Protein 1XS5 (pdb70)

Organism: Treponema pallidum (strain Nichols) (NCBI:txid243276)

Solvent-accessible surface area: 10834 Å² total

B-factor: mean 25.13, std 11.98, range [3.19, 106.54]

Nearest PDB structures (foldseek):
  1xs5-assembly1_A  TM=1.004E+00  e=1.102E-60  Treponema pallidum
  4k3f-assembly1_A  TM=9.591E-01  e=7.551E-33  Pseudomonas aeruginosa PAO1
  4ib2-assembly2_B  TM=9.576E-01  e=4.114E-33  Mediterraneibacter gnavus ATCC 29149
  4ntl-assembly1_A-2  TM=8.560E-01  e=8.930E-29  Enterococcus faecalis V583
  3k2d-assembly2_B  TM=9.513E-01  e=3.619E-26  Vibrio vulnificus

CATH classification: 3.40.190.10 (+1 more: 3.40.190.10)

Structure (mmCIF, N/CA/C/O backbone):
data_1XS5
#
_entry.id   1XS5
#
_cell.length_a   96.248
_cell.length_b   46.404
_cell.length_c   55.217
_cell.angle_alpha   90.00
_cell.angle_beta   90.00
_cell.angle_gamma   90.00
#
_symmetry.space_group_name_H-M   'P 21 21 2'
#
loop_
_entity.id
_entity.type
_entity.pdbx_description
1 polymer 'Membrane lipoprotein TpN32'
2 non-polymer METHIONINE
3 water water
#
loop_
_atom_site.group_PDB
_atom_site.id
_atom_site.type_symbol
_atom_site.label_atom_id
_atom_site.label_alt_id
_atom_site.label_comp_id
_atom_site.label_asym_id
_atom_site.label_entity_id
_atom_site.label_seq_id
_atom_site.pdbx_PDB_ins_code
_atom_site.Cartn_x
_atom_site.Cartn_y
_atom_site.Cartn_z
_atom_site.occupancy
_atom_site.B_iso_or_equiv
_atom_site.auth_seq_id
_atom_site.auth_comp_id
_atom_site.auth_asym_id
_atom_site.auth_atom_id
_atom_site.pdbx_PDB_model_num
ATOM 1 N N . LYS A 1 1 ? 75.829 18.850 -27.601 1.00 56.07 5 LYS A N 1
ATOM 2 C CA . LYS A 1 1 ? 74.720 19.599 -28.262 1.00 53.12 5 LYS A CA 1
ATOM 3 C C . LYS A 1 1 ? 73.365 19.469 -27.539 1.00 49.67 5 LYS A C 1
ATOM 4 O O . LYS A 1 1 ? 72.577 20.415 -27.545 1.00 49.29 5 LYS A O 1
ATOM 10 N N . ASP A 1 2 ? 73.079 18.323 -26.917 1.00 44.84 6 ASP A N 1
ATOM 11 C CA . ASP A 1 2 ? 71.783 18.175 -26.224 1.00 42.97 6 ASP A CA 1
ATOM 12 C C . ASP A 1 2 ? 71.613 19.213 -25.101 1.00 38.53 6 ASP A C 1
ATOM 13 O O . ASP A 1 2 ? 72.558 19.498 -24.360 1.00 32.52 6 ASP A O 1
ATOM 18 N N . GLU A 1 3 ? 70.432 19.807 -24.988 1.00 33.82 7 GLU A N 1
ATOM 19 C CA . GLU A 1 3 ? 70.222 20.786 -23.925 1.00 38.75 7 GLU A CA 1
ATOM 20 C C . GLU A 1 3 ? 70.250 20.016 -22.623 1.00 32.91 7 GLU A C 1
ATOM 21 O O . GLU A 1 3 ? 69.879 18.835 -22.586 1.00 32.63 7 GLU A O 1
ATOM 27 N N . THR A 1 4 ? 70.660 20.683 -21.555 1.00 28.28 8 THR A N 1
ATOM 28 C CA . THR A 1 4 ? 70.731 20.030 -20.242 1.00 22.74 8 THR A CA 1
ATOM 29 C C . THR A 1 4 ? 69.704 20.605 -19.263 1.00 13.12 8 THR A C 1
ATOM 30 O O . THR A 1 4 ? 69.454 21.794 -19.282 1.00 17.85 8 THR A O 1
ATOM 34 N N . VAL A 1 5 ? 69.093 19.745 -18.431 1.00 17.09 9 VAL A N 1
ATOM 35 C CA . VAL A 1 5 ? 68.186 20.212 -17.372 1.00 16.82 9 VAL A CA 1
ATOM 36 C C . VAL A 1 5 ? 68.654 19.534 -16.074 1.00 15.53 9 VAL A C 1
ATOM 37 O O . VAL A 1 5 ? 68.971 18.352 -16.070 1.00 18.03 9 VAL A O 1
ATOM 41 N N . GLY A 1 6 ? 68.723 20.293 -14.988 1.00 13.02 10 GLY A N 1
ATOM 42 C CA . GLY A 1 6 ? 69.175 19.724 -13.726 1.00 11.23 10 GLY A CA 1
ATOM 43 C C . GLY A 1 6 ? 68.015 19.242 -12.881 1.00 16.83 10 GLY A C 1
ATOM 44 O O . GLY A 1 6 ? 66.974 19.882 -12.859 1.00 15.60 10 GLY A O 1
ATOM 45 N N . VAL A 1 7 ? 68.179 18.093 -12.216 1.00 14.31 11 VAL A N 1
ATOM 46 C CA . VAL A 1 7 ? 67.150 17.575 -11.321 1.00 11.83 11 VAL A CA 1
ATOM 47 C C . VAL A 1 7 ? 67.884 17.296 -10.012 1.00 12.91 11 VAL A C 1
ATOM 48 O O . VAL A 1 7 ? 68.849 16.535 -10.002 1.00 13.04 11 VAL A O 1
ATOM 52 N N . GLY A 1 8 ? 67.440 17.941 -8.928 1.00 11.86 12 GLY A N 1
ATOM 53 C CA . GLY A 1 8 ? 68.063 17.740 -7.619 1.00 11.17 12 GLY A CA 1
ATOM 54 C C . GLY A 1 8 ? 67.607 16.441 -6.968 1.00 11.53 12 GLY A C 1
ATOM 55 O O . GLY A 1 8 ? 66.410 16.080 -7.033 1.00 11.20 12 GLY A O 1
ATOM 56 N N . VAL A 1 9 ? 68.548 15.724 -6.362 1.00 11.57 13 VAL A N 1
ATOM 57 C CA . VAL A 1 9 ? 68.209 14.453 -5.673 1.00 11.73 13 VAL A CA 1
ATOM 58 C C . VAL A 1 9 ? 68.965 14.458 -4.336 1.00 15.56 13 VAL A C 1
ATOM 59 O O . VAL A 1 9 ? 69.986 15.132 -4.212 1.00 12.26 13 VAL A O 1
ATOM 63 N N . LEU A 1 10 ? 68.473 13.681 -3.368 1.00 11.65 14 LEU A N 1
ATOM 64 C CA . LEU A 1 10 ? 69.048 13.553 -2.051 1.00 12.92 14 LEU A CA 1
ATOM 65 C C . LEU A 1 10 ? 69.760 12.223 -1.847 1.00 15.83 14 LEU A C 1
ATOM 66 O O . LEU A 1 10 ? 70.833 12.173 -1.252 1.00 17.63 14 LEU A O 1
ATOM 71 N N . SER A 1 11 ? 69.149 11.136 -2.318 1.00 15.81 15 SER A N 1
ATOM 72 C CA . SER A 1 11 ? 69.721 9.809 -2.077 1.00 18.03 15 SER A CA 1
ATOM 73 C C . SER A 1 11 ? 68.965 8.714 -2.816 1.00 16.79 15 SER A C 1
ATOM 74 O O . SER A 1 11 ? 68.061 8.967 -3.624 1.00 12.77 15 SER A O 1
ATOM 77 N N . GLU A 1 12 ? 69.345 7.484 -2.505 1.00 19.40 16 GLU A N 1
ATOM 78 C CA . GLU A 1 12 ? 68.641 6.336 -3.054 1.00 20.66 16 GLU A CA 1
ATOM 79 C C . GLU A 1 12 ? 67.309 6.367 -2.304 1.00 17.68 16 GLU A C 1
ATOM 80 O O . GLU A 1 12 ? 67.253 6.831 -1.164 1.00 17.12 16 GLU A O 1
ATOM 86 N N . PRO A 1 13 ? 66.241 5.818 -2.893 1.00 16.74 17 PRO A N 1
ATOM 87 C CA . PRO A 1 13 ? 66.190 5.168 -4.210 1.00 22.00 17 PRO A CA 1
ATOM 88 C C . PRO A 1 13 ? 65.975 6.125 -5.379 1.00 20.73 17 PRO A C 1
ATOM 89 O O . PRO A 1 13 ? 66.057 5.724 -6.547 1.00 22.94 17 PRO A O 1
ATOM 93 N N . HIS A 1 14 ? 65.703 7.391 -5.077 1.00 15.66 18 HIS A N 1
ATOM 94 C CA . HIS A 1 14 ? 65.408 8.363 -6.124 1.00 16.38 18 HIS A CA 1
ATOM 95 C C . HIS A 1 14 ? 66.543 8.488 -7.122 1.00 16.59 18 HIS A C 1
ATOM 96 O O . HIS A 1 14 ? 66.309 8.696 -8.327 1.00 15.77 18 HIS A O 1
ATOM 103 N N . ALA A 1 15 ? 67.770 8.375 -6.634 1.00 14.10 19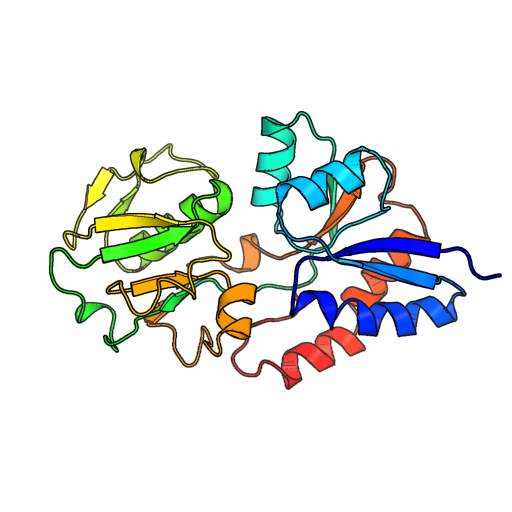 ALA A N 1
ATOM 104 C CA . ALA A 1 15 ? 68.932 8.533 -7.535 1.00 16.14 19 ALA A CA 1
ATOM 105 C C . ALA A 1 15 ? 68.954 7.468 -8.618 1.00 21.64 19 ALA A C 1
ATOM 106 O O . ALA A 1 15 ? 69.168 7.769 -9.780 1.00 21.53 19 ALA A O 1
ATOM 108 N N . ARG A 1 16 ? 68.773 6.204 -8.243 1.00 21.82 20 ARG A N 1
ATOM 109 C CA . ARG A 1 16 ? 68.740 5.163 -9.262 1.00 21.64 20 ARG A CA 1
ATOM 110 C C . ARG A 1 16 ? 67.578 5.387 -10.259 1.00 23.84 20 ARG A C 1
ATOM 111 O O . ARG A 1 16 ? 67.741 5.177 -11.459 1.00 22.22 20 ARG A O 1
ATOM 119 N N A LEU A 1 17 ? 66.415 5.811 -9.765 0.59 15.29 21 LEU A N 1
ATOM 120 N N B LEU A 1 17 ? 66.407 5.803 -9.781 0.41 18.87 21 LEU A N 1
ATOM 121 C CA A LEU A 1 17 ? 65.259 6.052 -10.626 0.59 17.96 21 LEU A CA 1
ATOM 122 C CA B LEU A 1 17 ? 65.289 6.032 -10.695 0.41 20.76 21 LEU A CA 1
ATOM 123 C C A LEU A 1 17 ? 65.555 7.206 -11.616 0.59 21.43 21 LEU A C 1
ATOM 124 C C B LEU A 1 17 ? 65.614 7.182 -11.659 0.41 22.50 21 LEU A C 1
ATOM 125 O O A LEU A 1 17 ? 65.116 7.213 -12.773 0.59 18.08 21 LEU A O 1
ATOM 126 O O B LEU A 1 17 ? 65.244 7.163 -12.840 0.41 20.06 21 LEU A O 1
ATOM 135 N N . LEU A 1 18 ? 66.312 8.199 -11.171 1.00 18.57 22 LEU A N 1
ATOM 136 C CA . LEU A 1 18 ? 66.656 9.308 -12.065 1.00 17.97 22 LEU A CA 1
ATOM 137 C C . LEU A 1 18 ? 67.685 8.860 -13.120 1.00 19.10 22 LEU A C 1
ATOM 138 O O . LEU A 1 18 ? 67.745 9.420 -14.216 1.00 19.92 22 LEU A O 1
ATOM 143 N N . GLU A 1 19 ? 68.508 7.878 -12.772 1.00 17.61 23 GLU A N 1
ATOM 144 C CA . GLU A 1 19 ? 69.502 7.342 -13.713 1.00 23.66 23 GLU A CA 1
ATOM 145 C C . GLU A 1 19 ? 68.790 6.558 -14.818 1.00 27.54 23 GLU A C 1
ATOM 146 O O . GLU A 1 19 ? 69.259 6.509 -15.954 1.00 22.25 23 GLU A O 1
ATOM 152 N N . ILE A 1 20 ? 67.677 5.916 -14.476 1.00 24.61 24 ILE A N 1
ATOM 153 C CA . ILE A 1 20 ? 66.932 5.173 -15.484 1.00 23.44 24 ILE A CA 1
ATOM 154 C C . ILE A 1 20 ? 66.264 6.203 -16.376 1.00 25.44 24 ILE A C 1
ATOM 155 O O . ILE A 1 20 ? 66.236 6.061 -17.604 1.00 25.53 24 ILE A O 1
ATOM 160 N N . ALA A 1 21 ? 65.751 7.258 -15.751 1.00 22.19 25 ALA A N 1
ATOM 161 C CA . ALA A 1 21 ? 65.097 8.334 -16.469 1.00 21.84 25 ALA A CA 1
ATOM 162 C C . ALA A 1 21 ? 66.063 9.073 -17.393 1.00 20.72 25 ALA A C 1
ATOM 163 O O . ALA A 1 21 ? 65.658 9.549 -18.477 1.00 17.76 25 ALA A O 1
ATOM 165 N N . LYS A 1 22 ? 67.305 9.213 -16.932 1.00 20.10 26 LYS A N 1
ATOM 166 C CA . LYS A 1 22 ? 68.356 9.929 -17.689 1.00 21.25 26 LYS A CA 1
ATOM 167 C C . LYS A 1 22 ? 68.588 9.167 -19.012 1.00 25.19 26 LYS A C 1
ATOM 168 O O . LYS A 1 22 ? 68.633 9.768 -20.096 1.00 23.92 26 LYS A O 1
ATOM 174 N N . GLU A 1 23 ? 68.733 7.858 -18.922 1.00 23.35 27 GLU A N 1
ATOM 175 C CA . GLU A 1 23 ? 68.902 7.077 -20.150 1.00 30.13 27 GLU A CA 1
ATOM 176 C C . GLU A 1 23 ? 67.723 7.243 -21.093 1.00 30.28 27 GLU A C 1
ATOM 177 O O . GLU A 1 23 ? 67.898 7.442 -22.287 1.00 32.86 27 GLU A O 1
ATOM 183 N N . GLU A 1 24 ? 66.517 7.193 -20.553 1.00 26.06 28 GLU A N 1
ATOM 184 C CA . GLU A 1 24 ? 65.345 7.300 -21.381 1.00 26.78 28 GLU A CA 1
ATOM 185 C C . GLU A 1 24 ? 65.128 8.618 -22.090 1.00 27.06 28 GLU A C 1
ATOM 186 O O . GLU A 1 24 ? 64.738 8.628 -23.264 1.00 30.20 28 GLU A O 1
ATOM 192 N N . VAL A 1 25 ? 65.355 9.735 -21.408 1.00 19.77 29 VAL A N 1
ATOM 193 C CA . VAL A 1 25 ? 65.118 11.012 -22.054 1.00 19.83 29 VAL A CA 1
ATOM 194 C C . VAL A 1 25 ? 66.262 11.401 -23.000 1.00 18.72 29 VAL A C 1
ATOM 195 O O . VAL A 1 25 ? 66.128 12.329 -23.831 1.00 21.75 29 VAL A O 1
ATOM 199 N N . LYS A 1 26 ? 67.363 10.670 -22.895 1.00 18.34 30 LYS A N 1
ATOM 200 C CA . LYS A 1 26 ? 68.520 10.915 -23.761 1.00 24.01 30 LYS A CA 1
ATOM 201 C C . LYS A 1 26 ? 67.999 10.645 -25.191 1.00 29.62 30 LYS A C 1
ATOM 202 O O . LYS A 1 26 ? 68.412 11.301 -26.180 1.00 28.89 30 LYS A O 1
ATOM 208 N N . LYS A 1 27 ? 67.028 9.735 -25.286 1.00 25.88 31 LYS A N 1
ATOM 209 C CA . LYS A 1 27 ? 66.459 9.401 -26.596 1.00 30.58 31 LYS A CA 1
ATOM 210 C C . LYS A 1 27 ? 65.755 10.578 -27.250 1.00 30.25 31 LYS A C 1
ATOM 211 O O . LYS A 1 27 ? 65.578 10.596 -28.467 1.00 33.45 31 LYS A O 1
ATOM 217 N N . GLN A 1 28 ? 65.335 11.556 -26.460 1.00 26.57 32 GLN A N 1
ATOM 218 C CA . GLN A 1 28 ? 64.672 12.718 -27.015 1.00 27.90 32 GLN A CA 1
ATOM 219 C C . GLN A 1 28 ? 65.682 13.841 -27.017 1.00 24.59 32 GLN A C 1
ATOM 220 O O . GLN A 1 28 ? 65.318 15.019 -27.117 1.00 26.63 32 GLN A O 1
ATOM 226 N N . HIS A 1 29 ? 66.948 13.468 -26.879 1.00 26.90 33 HIS A N 1
ATOM 227 C CA . HIS A 1 29 ? 68.022 14.441 -26.872 1.00 30.97 33 HIS A CA 1
ATOM 228 C C . HIS A 1 29 ? 67.937 15.399 -25.697 1.00 29.37 33 HIS A C 1
ATOM 229 O O . HIS A 1 29 ? 68.147 16.594 -25.849 1.00 24.12 33 HIS A O 1
ATOM 236 N N . ILE A 1 30 ? 67.614 14.863 -24.525 1.00 27.88 34 ILE A N 1
ATOM 237 C CA . ILE A 1 30 ? 67.551 15.691 -23.319 1.00 23.98 34 ILE A CA 1
ATOM 238 C C . ILE A 1 30 ? 68.617 15.094 -22.434 1.00 24.73 34 ILE A C 1
ATOM 239 O O . ILE A 1 30 ? 68.673 13.865 -22.230 1.00 26.49 34 ILE A O 1
ATOM 244 N N . GLU A 1 31 ? 69.509 15.945 -21.951 1.00 21.07 35 GLU A N 1
ATOM 245 C CA . GLU A 1 31 ? 70.549 15.465 -21.083 1.00 23.04 35 GLU A CA 1
ATOM 246 C C . GLU A 1 31 ? 70.150 15.839 -19.671 1.00 19.08 35 GLU A C 1
ATOM 247 O O . GLU A 1 31 ? 70.140 17.005 -19.304 1.00 18.76 35 GLU A O 1
ATOM 253 N N . LEU A 1 32 ? 69.804 14.823 -18.900 1.00 19.39 36 LEU A N 1
ATOM 254 C CA . LEU A 1 32 ? 69.352 15.008 -17.540 1.00 19.28 36 LEU A CA 1
ATOM 255 C C . LEU A 1 32 ? 70.601 15.014 -16.666 1.00 19.05 36 LEU A C 1
ATOM 256 O O . LEU A 1 32 ? 71.359 14.035 -16.652 1.00 20.03 36 LEU A O 1
ATOM 261 N N . ARG A 1 33 ? 70.842 16.141 -15.996 1.00 16.72 37 ARG A N 1
ATOM 262 C CA . ARG A 1 33 ? 71.985 16.262 -15.094 1.00 14.07 37 ARG A CA 1
ATOM 263 C C . ARG A 1 33 ? 71.433 16.003 -13.677 1.00 14.84 37 ARG A C 1
ATOM 264 O O . ARG A 1 33 ? 70.549 16.736 -13.215 1.00 19.54 37 ARG A O 1
ATOM 272 N N . ILE A 1 34 ? 71.940 14.976 -12.998 1.00 13.56 38 ILE A N 1
ATOM 273 C CA . ILE A 1 34 ? 71.475 14.624 -11.659 1.00 14.37 38 ILE A CA 1
ATOM 274 C C . ILE A 1 34 ? 72.381 15.336 -10.679 1.00 15.49 38 ILE A C 1
ATOM 275 O O . ILE A 1 34 ? 73.595 15.097 -10.628 1.00 17.57 38 ILE A O 1
ATOM 280 N N . VAL A 1 35 ? 71.789 16.255 -9.930 1.00 15.51 39 VAL A N 1
ATOM 281 C CA . VAL A 1 35 ? 72.531 17.109 -9.012 1.00 12.11 39 VAL A CA 1
ATOM 282 C C . VAL A 1 35 ? 72.295 16.629 -7.581 1.00 16.88 39 VAL A C 1
ATOM 283 O O . VAL A 1 35 ? 71.156 16.603 -7.110 1.00 11.46 39 VAL A O 1
ATOM 287 N N . GLU A 1 36 ? 73.362 16.274 -6.883 1.00 13.05 40 GLU A N 1
ATOM 288 C CA . GLU A 1 36 ? 73.240 15.721 -5.531 1.00 18.19 40 GLU A CA 1
ATOM 289 C C . GLU A 1 36 ? 73.364 16.740 -4.404 1.00 20.31 40 GLU A C 1
ATOM 290 O O . GLU A 1 36 ? 74.369 17.459 -4.297 1.00 21.47 40 GLU A O 1
ATOM 296 N N . PHE A 1 37 ? 72.347 16.766 -3.543 1.00 14.54 41 PHE A N 1
ATOM 297 C CA . PHE A 1 37 ? 72.275 17.681 -2.410 1.00 17.20 41 PHE A CA 1
ATOM 298 C C . PHE A 1 37 ? 72.316 16.927 -1.100 1.00 19.96 41 PHE A C 1
ATOM 299 O O . PHE A 1 37 ? 72.154 15.719 -1.093 1.00 15.11 41 PHE A O 1
ATOM 307 N N . THR A 1 38 ? 72.469 17.641 0.021 1.00 15.40 42 THR A N 1
ATOM 308 C CA . THR A 1 38 ? 72.530 16.987 1.315 1.00 16.25 42 THR A CA 1
ATOM 309 C C . THR A 1 38 ? 71.388 17.345 2.248 1.00 16.24 42 THR A C 1
ATOM 310 O O . THR A 1 38 ? 71.280 16.800 3.336 1.00 16.24 42 THR A O 1
ATOM 314 N N . ASN A 1 39 ? 70.541 18.288 1.883 1.00 15.25 43 ASN A N 1
ATOM 315 C CA . ASN A 1 39 ? 69.455 18.580 2.803 1.00 20.03 43 ASN A CA 1
ATOM 316 C C . ASN A 1 39 ? 68.215 19.044 2.139 1.00 15.40 43 ASN A C 1
ATOM 317 O O . ASN A 1 39 ? 68.257 19.517 1.004 1.00 16.30 43 ASN A O 1
ATOM 322 N N . TYR A 1 40 ? 67.103 18.848 2.842 1.00 12.90 44 TYR A N 1
ATOM 323 C CA . TYR A 1 40 ? 65.789 19.174 2.298 1.00 14.31 44 TYR A CA 1
ATOM 324 C C . TYR A 1 40 ? 65.582 20.635 1.833 1.00 14.26 44 TYR A C 1
ATOM 325 O O . TYR A 1 40 ? 65.052 20.898 0.729 1.00 13.36 44 TYR A O 1
ATOM 334 N N . VAL A 1 41 ? 65.990 21.578 2.665 1.00 14.14 45 VAL A N 1
ATOM 335 C CA . VAL A 1 41 ? 65.780 22.975 2.336 1.00 12.76 45 VAL A CA 1
ATOM 336 C C . VAL A 1 41 ? 66.584 23.418 1.126 1.00 11.44 45 VAL A C 1
ATOM 337 O O . VAL A 1 41 ? 66.068 24.104 0.238 1.00 12.59 45 VAL A O 1
ATOM 341 N N . ALA A 1 42 ? 67.837 22.989 1.072 1.00 11.74 46 ALA A N 1
ATOM 342 C CA . ALA A 1 42 ? 68.677 23.370 -0.063 1.00 14.89 46 ALA A CA 1
ATOM 343 C C . ALA A 1 42 ? 68.120 22.918 -1.411 1.00 15.03 46 ALA A C 1
ATOM 344 O O . ALA A 1 42 ? 68.266 23.581 -2.465 1.00 11.05 46 ALA A O 1
ATOM 346 N N . LEU A 1 43 ? 67.502 21.741 -1.412 1.00 11.25 47 LEU A N 1
ATOM 347 C CA . LEU A 1 43 ? 66.938 21.221 -2.651 1.00 11.45 47 LEU A CA 1
ATOM 348 C C . LEU A 1 43 ? 65.778 22.084 -3.146 1.00 10.05 47 LEU A C 1
ATOM 349 O O . LEU A 1 43 ? 65.622 22.302 -4.342 1.00 12.32 47 LEU A O 1
ATOM 354 N N . ASN A 1 44 ? 64.900 22.487 -2.229 1.00 9.92 48 ASN A N 1
ATOM 355 C CA . ASN A 1 44 ? 63.769 23.308 -2.656 1.00 12.51 48 ASN A CA 1
ATOM 356 C C . ASN A 1 44 ? 64.174 24.752 -2.976 1.00 13.92 48 ASN A C 1
ATOM 357 O O . ASN A 1 44 ? 63.633 25.356 -3.905 1.00 15.98 48 ASN A O 1
ATOM 362 N N . GLU A 1 45 ? 65.120 25.298 -2.222 1.00 15.47 49 GLU A N 1
ATOM 363 C CA . GLU A 1 45 ? 65.569 26.648 -2.505 1.00 17.04 49 GLU A CA 1
ATOM 364 C C . GLU A 1 45 ? 66.276 26.692 -3.876 1.00 16.03 49 GLU A C 1
ATOM 365 O O . GLU A 1 45 ? 66.206 27.701 -4.575 1.00 18.96 49 GLU A O 1
ATOM 371 N N . ALA A 1 46 ? 66.939 25.600 -4.284 1.00 12.18 50 ALA A N 1
ATOM 372 C CA . ALA A 1 46 ? 67.656 25.620 -5.571 1.00 8.82 50 ALA A CA 1
ATOM 373 C C . ALA A 1 46 ? 66.649 25.627 -6.705 1.00 12.77 50 ALA A C 1
ATOM 374 O O . ALA A 1 46 ? 66.895 26.242 -7.771 1.00 14.99 50 ALA A O 1
ATOM 376 N N . VAL A 1 47 ? 65.536 24.924 -6.527 1.00 12.85 51 VAL A N 1
ATOM 377 C CA . VAL A 1 47 ? 64.504 24.973 -7.575 1.00 15.02 51 VAL A CA 1
ATOM 378 C C . VAL A 1 47 ? 63.885 26.414 -7.575 1.00 16.54 51 VAL A C 1
ATOM 379 O O . VAL A 1 47 ? 63.669 27.006 -8.640 1.00 22.09 51 VAL A O 1
ATOM 383 N N . MET A 1 48 ? 63.626 26.987 -6.405 1.00 18.03 52 MET A N 1
ATOM 384 C CA . MET A 1 48 ? 63.048 28.340 -6.370 1.00 17.73 52 MET A CA 1
ATOM 385 C C . MET A 1 48 ? 63.974 29.383 -7.033 1.00 22.22 52 MET A C 1
ATOM 386 O O . MET A 1 48 ? 63.478 30.275 -7.725 1.00 22.65 52 MET A O 1
ATOM 391 N N . ARG A 1 49 ? 65.296 29.287 -6.815 1.00 20.34 53 ARG A N 1
ATOM 392 C CA . ARG A 1 49 ? 66.250 30.241 -7.427 1.00 24.43 53 ARG A CA 1
ATOM 393 C C . ARG A 1 49 ? 66.442 29.959 -8.912 1.00 24.35 53 ARG A C 1
ATOM 394 O O . ARG A 1 49 ? 66.935 30.819 -9.644 1.00 21.85 53 ARG A O 1
ATOM 402 N N . GLY A 1 50 ? 66.090 28.757 -9.356 1.00 17.43 54 GLY A N 1
ATOM 403 C CA . GLY A 1 50 ? 66.289 28.402 -10.751 1.00 19.63 54 GLY A CA 1
ATOM 404 C C . GLY A 1 50 ? 67.619 27.729 -11.090 1.00 22.92 54 GLY A C 1
ATOM 405 O O . GLY A 1 50 ? 67.986 27.595 -12.266 1.00 22.08 54 GLY A O 1
ATOM 406 N N . ASP A 1 51 ? 68.367 27.304 -10.068 1.00 21.57 55 ASP A N 1
ATOM 407 C CA . ASP A 1 51 ? 69.648 26.629 -10.296 1.00 17.51 55 ASP A CA 1
ATOM 408 C C . ASP A 1 51 ? 69.436 25.252 -10.904 1.00 18.00 55 ASP A C 1
ATOM 409 O O . ASP A 1 51 ? 70.307 24.738 -11.595 1.00 17.14 55 ASP A O 1
ATOM 414 N N . ILE A 1 52 ? 68.300 24.634 -10.575 1.00 13.34 56 ILE A N 1
ATOM 415 C CA . ILE A 1 52 ? 67.899 23.350 -11.147 1.00 13.50 56 ILE A CA 1
ATOM 416 C C . ILE A 1 52 ? 66.410 23.512 -11.597 1.00 14.30 56 ILE A C 1
ATOM 417 O O . ILE A 1 52 ? 65.672 24.330 -11.045 1.00 13.74 56 ILE A O 1
ATOM 422 N N . LEU A 1 53 ? 65.991 22.722 -12.569 1.00 12.88 57 LEU A N 1
ATOM 423 C CA . LEU A 1 53 ? 64.634 22.810 -13.119 1.00 15.81 57 LEU A CA 1
ATOM 424 C C . LEU A 1 53 ? 63.624 22.027 -12.272 1.00 16.80 57 LEU A C 1
ATOM 425 O O . LEU A 1 53 ? 62.437 22.374 -12.193 1.00 18.05 57 LEU A O 1
ATOM 430 N N . MET A 1 54 ? 64.098 20.963 -11.638 1.00 16.46 58 MET A N 1
ATOM 431 C CA . MET A 1 54 ? 63.194 20.160 -10.831 1.00 18.12 58 MET A CA 1
ATOM 432 C C . MET A 1 54 ? 63.919 19.432 -9.733 1.00 17.02 58 MET A C 1
ATOM 433 O O . MET A 1 54 ? 65.138 19.448 -9.676 1.00 16.27 58 MET A O 1
ATOM 438 N N . ASN A 1 55 ? 63.166 18.825 -8.821 1.00 13.54 59 ASN A N 1
ATOM 439 C CA . ASN A 1 55 ? 63.812 18.007 -7.820 1.00 14.35 59 ASN A CA 1
ATOM 440 C C . ASN A 1 55 ? 62.962 16.815 -7.561 1.00 14.73 59 ASN A C 1
ATOM 441 O O . ASN A 1 55 ? 61.768 16.787 -7.923 1.00 14.44 59 ASN A O 1
ATOM 446 N N . PHE A 1 56 ? 63.594 15.789 -7.002 1.00 12.52 60 PHE A N 1
ATOM 447 C CA . PHE A 1 56 ? 62.853 14.556 -6.751 1.00 13.96 60 PHE A CA 1
ATOM 448 C C . PHE A 1 56 ? 63.308 13.950 -5.425 1.00 12.39 60 PHE A C 1
ATOM 449 O O . PHE A 1 56 ? 64.281 13.185 -5.357 1.00 10.43 60 PHE A O 1
ATOM 457 N N . PHE A 1 57 ? 62.603 14.297 -4.346 1.00 12.42 61 PHE A N 1
ATOM 458 C CA . PHE A 1 57 ? 62.991 13.757 -3.028 1.00 12.33 61 PHE A CA 1
ATOM 459 C C . PHE A 1 57 ? 61.921 13.831 -1.936 1.00 10.60 61 PHE A C 1
ATOM 460 O O . PHE A 1 57 ? 62.120 13.266 -0.878 1.00 10.27 61 PHE A O 1
ATOM 468 N N . GLN A 1 58 ? 60.783 14.486 -2.207 1.00 12.35 62 GLN A N 1
ATOM 469 C CA . GLN A 1 58 ? 59.810 14.718 -1.155 1.00 8.54 62 GLN A CA 1
ATOM 470 C C . GLN A 1 58 ? 58.386 14.336 -1.532 1.00 13.68 62 GLN A C 1
ATOM 471 O O . GLN A 1 58 ? 58.119 14.001 -2.695 1.00 12.50 62 GLN A O 1
ATOM 477 N N . HIS A 1 59 ? 57.492 14.431 -0.541 1.00 12.09 63 HIS A N 1
ATOM 478 C CA . HIS A 1 59 ? 56.070 14.187 -0.796 1.00 14.46 63 HIS A CA 1
ATOM 479 C C . HIS A 1 59 ? 55.331 15.560 -0.756 1.00 17.37 63 HIS A C 1
ATOM 480 O O . HIS A 1 59 ? 55.932 16.584 -0.406 1.00 13.39 63 HIS A O 1
ATOM 487 N N . VAL A 1 60 ? 54.045 15.603 -1.126 1.00 15.16 64 VAL A N 1
ATOM 488 C CA . VAL A 1 60 ? 53.354 16.880 -1.145 1.00 14.73 64 VAL A CA 1
ATOM 489 C C . VAL A 1 60 ? 53.247 17.648 0.193 1.00 12.02 64 VAL A C 1
ATOM 490 O O . VAL A 1 60 ? 53.390 18.877 0.206 1.00 17.97 64 VAL A O 1
ATOM 494 N N . PRO A 1 61 ? 52.965 16.951 1.325 1.00 13.45 65 PRO A N 1
ATOM 495 C CA . PRO A 1 61 ? 52.886 17.675 2.595 1.00 16.90 65 PRO A CA 1
ATOM 496 C C . PRO A 1 61 ? 54.220 18.393 2.898 1.00 14.21 65 PRO A C 1
ATOM 497 O O . PRO A 1 61 ? 54.233 19.481 3.440 1.00 16.39 65 PRO A O 1
ATOM 501 N N . HIS A 1 62 ? 55.342 17.779 2.537 1.00 13.56 66 HIS A N 1
ATOM 502 C CA . HIS A 1 62 ? 56.636 18.411 2.777 1.00 13.45 66 HIS A CA 1
ATOM 503 C C . HIS A 1 62 ? 56.795 19.673 1.909 1.00 12.62 66 HIS A C 1
ATOM 504 O O . HIS A 1 62 ? 57.245 20.691 2.379 1.00 14.76 66 HIS A O 1
ATOM 511 N N . MET A 1 63 ? 56.428 19.568 0.645 1.00 15.04 67 MET A N 1
ATOM 512 C CA . MET A 1 63 ? 56.484 20.662 -0.314 1.00 16.26 67 MET A CA 1
ATOM 513 C C . MET A 1 63 ? 55.586 21.812 0.178 1.00 18.46 67 MET A C 1
ATOM 514 O O . MET A 1 63 ? 55.970 23.005 0.121 1.00 16.59 67 MET A O 1
ATOM 519 N N . GLN A 1 64 ? 54.387 21.451 0.653 1.00 17.88 68 GLN A N 1
ATOM 520 C CA . GLN A 1 64 ? 53.455 22.460 1.183 1.00 18.94 68 GLN A CA 1
ATOM 521 C C . GLN A 1 64 ? 54.039 23.158 2.371 1.00 20.96 68 GLN A C 1
ATOM 522 O O . GLN A 1 64 ? 53.955 24.384 2.474 1.00 22.16 68 GLN A O 1
ATOM 528 N N . GLN A 1 65 ? 54.654 22.396 3.272 1.00 16.44 69 GLN A N 1
ATOM 529 C CA . GLN A 1 65 ? 55.292 22.992 4.427 1.00 17.07 69 GLN A CA 1
ATOM 530 C C . GLN A 1 65 ? 56.340 23.995 3.933 1.00 20.75 69 GLN A C 1
ATOM 531 O O . GLN A 1 65 ? 56.417 25.126 4.438 1.00 20.43 69 GLN A O 1
ATOM 537 N N . PHE A 1 66 ? 57.165 23.592 2.958 1.00 18.82 70 PHE A N 1
ATOM 538 C CA . PHE A 1 66 ? 58.195 24.520 2.464 1.00 19.07 70 PHE A CA 1
ATOM 539 C C . PHE A 1 66 ? 57.571 25.784 1.867 1.00 22.23 70 PHE A C 1
ATOM 540 O O . PHE A 1 66 ? 58.054 26.892 2.131 1.00 23.79 70 PHE A O 1
ATOM 548 N N . ASN A 1 67 ? 56.544 25.627 1.035 1.00 20.60 71 ASN A N 1
ATOM 549 C CA . ASN A 1 67 ? 55.877 26.804 0.450 1.00 23.24 71 ASN A CA 1
ATOM 550 C C . ASN A 1 67 ? 55.385 27.783 1.533 1.00 29.89 71 ASN A C 1
ATOM 551 O O . ASN A 1 67 ? 55.561 28.998 1.417 1.00 24.82 71 ASN A O 1
ATOM 556 N N . GLN A 1 68 ? 54.781 27.258 2.603 1.00 27.51 72 GLN A N 1
ATOM 557 C CA . GLN A 1 68 ? 54.298 28.115 3.668 1.00 30.74 72 GLN A CA 1
ATOM 558 C C . GLN A 1 68 ? 55.401 28.798 4.466 1.00 33.81 72 GLN A C 1
ATOM 559 O O . GLN A 1 68 ? 55.322 30.001 4.761 1.00 32.10 72 GLN A O 1
ATOM 565 N N . GLU A 1 69 ? 56.431 28.036 4.830 1.00 25.14 73 GLU A N 1
ATOM 566 C CA . GLU A 1 69 ? 57.493 28.584 5.646 1.00 27.72 73 GLU A CA 1
ATOM 567 C C . GLU A 1 69 ? 58.498 29.452 4.929 1.00 32.74 73 GLU A C 1
ATOM 568 O O . GLU A 1 69 ? 59.021 30.399 5.522 1.00 29.28 73 GLU A O 1
ATOM 574 N N . HIS A 1 70 ? 58.774 29.138 3.660 1.00 30.28 74 HIS A N 1
ATOM 575 C CA . HIS A 1 70 ? 59.781 29.889 2.906 1.00 31.59 74 HIS A CA 1
ATOM 576 C C . HIS A 1 70 ? 59.222 30.694 1.751 1.00 32.33 74 HIS A C 1
ATOM 577 O O . HIS A 1 70 ? 59.958 31.032 0.829 1.00 34.38 74 HIS A O 1
ATOM 584 N N . ASN A 1 71 ? 57.927 30.987 1.798 1.00 34.99 75 ASN A N 1
ATOM 585 C CA . ASN A 1 71 ? 57.289 31.772 0.742 1.00 35.58 75 ASN A CA 1
ATOM 586 C C . ASN A 1 71 ? 57.595 31.172 -0.625 1.00 34.22 75 ASN A C 1
ATOM 587 O O . ASN A 1 71 ? 57.932 31.873 -1.584 1.00 34.03 75 ASN A O 1
ATOM 592 N N . GLY A 1 72 ? 57.470 29.857 -0.714 1.00 32.16 76 GLY A N 1
ATOM 593 C CA . GLY A 1 72 ? 57.748 29.202 -1.971 1.00 26.40 76 GLY A CA 1
ATOM 594 C C . GLY A 1 72 ? 56.544 29.106 -2.878 1.00 25.52 76 GLY A C 1
ATOM 595 O O . GLY A 1 72 ? 55.397 29.284 -2.443 1.00 24.81 76 GLY A O 1
ATOM 596 N N . ASP A 1 73 ? 56.827 28.803 -4.141 1.00 22.58 77 ASP A N 1
ATOM 597 C CA . ASP A 1 73 ? 55.840 28.637 -5.200 1.00 27.31 77 ASP A CA 1
ATOM 598 C C . ASP A 1 73 ? 56.046 27.287 -5.964 1.00 23.94 77 ASP A C 1
ATOM 599 O O . ASP A 1 73 ? 55.881 27.205 -7.191 1.00 21.28 77 ASP A O 1
ATOM 604 N N . LEU A 1 74 ? 56.406 26.236 -5.224 1.00 18.40 78 LEU A N 1
ATOM 605 C CA . LEU A 1 74 ? 56.643 24.917 -5.810 1.00 18.34 78 LEU A CA 1
ATOM 606 C C . LEU A 1 74 ? 55.326 24.172 -6.025 1.00 21.67 78 LEU A C 1
ATOM 607 O O . LEU A 1 74 ? 54.378 24.379 -5.269 1.00 19.71 78 LEU A O 1
ATOM 612 N N . VAL A 1 75 ? 55.289 23.319 -7.046 1.00 17.08 79 VAL A N 1
ATOM 613 C CA . VAL A 1 75 ? 54.130 22.494 -7.365 1.00 22.81 79 VAL A CA 1
ATOM 614 C C . VAL A 1 75 ? 54.600 21.121 -7.791 1.00 18.75 79 VAL A C 1
ATOM 615 O O . VAL A 1 75 ? 55.699 20.967 -8.322 1.00 20.69 79 VAL A O 1
ATOM 619 N N . SER A 1 76 ? 53.769 20.125 -7.529 1.00 17.18 80 SER A N 1
ATOM 620 C CA . SER A 1 76 ? 54.048 18.761 -7.948 1.00 17.32 80 SER A CA 1
ATOM 621 C C . SER A 1 76 ? 53.541 18.574 -9.369 1.00 24.67 80 SER A C 1
ATOM 622 O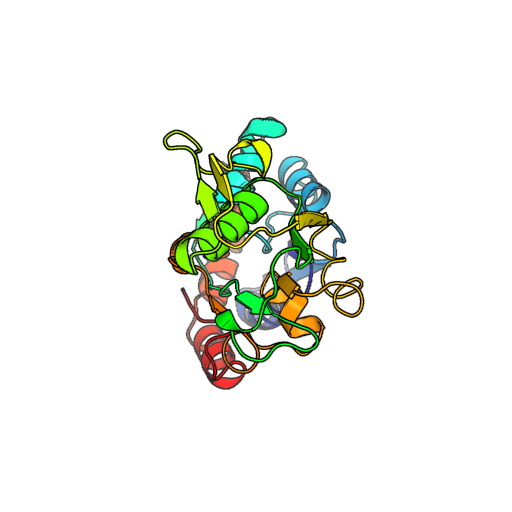 O . SER A 1 76 ? 52.435 19.040 -9.676 1.00 26.00 80 SER A O 1
ATOM 625 N N . VAL A 1 77 ? 54.294 17.890 -10.225 1.00 19.04 81 VAL A N 1
ATOM 626 C CA . VAL A 1 77 ? 53.793 17.625 -11.568 1.00 25.73 81 VAL A CA 1
ATOM 627 C C . VAL A 1 77 ? 53.344 16.170 -11.677 1.00 25.78 81 VAL A C 1
ATOM 628 O O . VAL A 1 77 ? 52.836 15.749 -12.712 1.00 27.51 81 VAL A O 1
ATOM 632 N N . GLY A 1 78 ? 53.504 15.410 -10.598 1.00 23.26 82 GLY A N 1
ATOM 633 C CA . GLY A 1 78 ? 53.080 14.035 -10.600 1.00 24.12 82 GLY A CA 1
ATOM 634 C C . GLY A 1 78 ? 53.610 13.135 -9.497 1.00 26.30 82 GLY A C 1
ATOM 635 O O . GLY A 1 78 ? 54.743 13.307 -9.034 1.00 23.02 82 GLY A O 1
ATOM 636 N N . ASN A 1 79 ? 52.769 12.186 -9.068 1.00 22.25 83 ASN A N 1
ATOM 637 C CA . ASN A 1 79 ? 53.180 11.200 -8.071 1.00 24.35 83 ASN A CA 1
ATOM 638 C C . ASN A 1 79 ? 53.990 10.150 -8.791 1.00 20.93 83 ASN A C 1
ATOM 639 O O . ASN A 1 79 ? 53.629 9.721 -9.864 1.00 24.95 83 ASN A O 1
ATOM 644 N N . VAL A 1 80 ? 55.077 9.723 -8.176 1.00 15.79 84 VAL A N 1
ATOM 645 C CA . VAL A 1 80 ? 55.961 8.729 -8.749 1.00 16.65 84 VAL A CA 1
ATOM 646 C C . VAL A 1 80 ? 55.980 7.397 -7.970 1.00 16.31 84 VAL A C 1
ATOM 647 O O . VAL A 1 80 ? 55.872 6.300 -8.557 1.00 18.61 84 VAL A O 1
ATOM 651 N N . HIS A 1 81 ? 56.183 7.463 -6.656 1.00 19.18 85 HIS A N 1
ATOM 652 C CA . HIS A 1 81 ? 56.248 6.240 -5.885 1.00 14.14 85 HIS A CA 1
ATOM 653 C C . HIS A 1 81 ? 55.884 6.487 -4.428 1.00 17.56 85 HIS A C 1
ATOM 654 O O . HIS A 1 81 ? 55.780 7.635 -4.033 1.00 17.36 85 HIS A O 1
ATOM 661 N N . VAL A 1 82 ? 55.674 5.401 -3.678 1.00 14.62 86 VAL A N 1
ATOM 662 C CA . VAL A 1 82 ? 55.335 5.454 -2.248 1.00 17.34 86 VAL A CA 1
ATOM 663 C C . VAL A 1 82 ? 56.438 4.697 -1.500 1.00 19.64 86 VAL A C 1
ATOM 664 O O . VAL A 1 82 ? 56.933 3.694 -1.998 1.00 17.85 86 VAL A O 1
ATOM 668 N N . GLU A 1 83 ? 56.869 5.211 -0.340 1.00 14.94 87 GLU A N 1
ATOM 669 C CA . GLU A 1 83 ? 57.933 4.582 0.469 1.00 14.59 87 GLU A CA 1
ATOM 670 C C . GLU A 1 83 ? 57.288 4.483 1.859 1.00 19.51 87 GLU A C 1
ATOM 671 O O . GLU A 1 83 ? 57.324 5.471 2.614 1.00 18.32 87 GLU A O 1
ATOM 677 N N . PRO A 1 84 ? 56.713 3.332 2.219 1.00 14.64 88 PRO A N 1
ATOM 678 C CA . PRO A 1 84 ? 56.090 3.251 3.543 1.00 14.65 88 PRO A CA 1
ATOM 679 C C . PRO A 1 84 ? 57.014 3.564 4.702 1.00 14.07 88 PRO A C 1
ATOM 680 O O . PRO A 1 84 ? 58.184 3.119 4.769 1.00 12.51 88 PRO A O 1
ATOM 684 N N . LEU A 1 85 ? 56.465 4.371 5.609 1.00 13.03 89 LEU A N 1
ATOM 685 C CA . LEU A 1 85 ? 57.171 4.756 6.846 1.00 11.98 89 LEU A CA 1
ATOM 686 C C . LEU A 1 85 ? 56.899 3.643 7.866 1.00 15.54 89 LEU A C 1
ATOM 687 O O . LEU A 1 85 ? 55.751 3.163 7.975 1.00 13.20 89 LEU A O 1
ATOM 692 N N . ALA A 1 86 ? 57.932 3.236 8.612 1.00 12.60 90 ALA A N 1
ATOM 693 C CA . ALA A 1 86 ? 57.767 2.184 9.611 1.00 8.89 90 ALA A CA 1
ATOM 694 C C . ALA A 1 86 ? 58.540 2.462 10.906 1.00 11.46 90 ALA A C 1
ATOM 695 O O . ALA A 1 86 ? 59.497 3.239 10.901 1.00 11.43 90 ALA A O 1
ATOM 697 N N . LEU A 1 87 ? 58.099 1.813 11.978 1.00 8.76 91 LEU A N 1
ATOM 698 C CA . LEU A 1 87 ? 58.773 1.837 13.278 1.00 11.11 91 LEU A CA 1
ATOM 699 C C . LEU A 1 87 ? 59.689 0.625 13.242 1.00 10.29 91 LEU A C 1
ATOM 700 O O . LEU A 1 87 ? 59.253 -0.463 12.917 1.00 13.32 91 LEU A O 1
ATOM 705 N N . TYR A 1 88 ? 60.964 0.820 13.558 1.00 13.16 92 TYR A N 1
ATOM 706 C CA . TYR A 1 88 ? 61.965 -0.236 13.583 1.00 10.42 92 TYR A CA 1
ATOM 707 C C . TYR A 1 88 ? 62.532 -0.283 14.994 1.00 11.81 92 TYR A C 1
ATOM 708 O O . TYR A 1 88 ? 62.423 0.689 15.745 1.00 11.85 92 TYR A O 1
ATOM 717 N N . SER A 1 89 ? 63.164 -1.391 15.357 1.00 11.79 93 SER A N 1
ATOM 718 C CA . SER A 1 89 ? 63.766 -1.490 16.693 1.00 14.17 93 SER A CA 1
ATOM 719 C C . SER A 1 89 ? 65.068 -2.278 16.629 1.00 13.59 93 SER A C 1
ATOM 720 O O . SER A 1 89 ? 65.163 -3.252 15.910 1.00 14.53 93 SER A O 1
ATOM 723 N N . ARG A 1 90 ? 66.061 -1.856 17.402 1.00 17.02 94 ARG A N 1
ATOM 724 C CA . ARG A 1 90 ? 67.360 -2.517 17.387 1.00 16.26 94 ARG A CA 1
ATOM 725 C C . ARG A 1 90 ? 67.256 -3.859 18.062 1.00 20.78 94 ARG A C 1
ATOM 726 O O . ARG A 1 90 ? 68.078 -4.744 17.822 1.00 22.80 94 ARG A O 1
ATOM 734 N N . THR A 1 91 ? 66.239 -4.017 18.898 1.00 21.35 95 THR A N 1
ATOM 735 C CA . THR A 1 91 ? 66.113 -5.257 19.630 1.00 24.95 95 THR A CA 1
ATOM 736 C C . THR A 1 91 ? 64.708 -5.878 19.724 1.00 26.41 95 THR A C 1
ATOM 737 O O . THR A 1 91 ? 64.547 -7.103 19.579 1.00 32.76 95 THR A O 1
ATOM 741 N N . TYR A 1 92 ? 63.698 -5.053 19.963 1.00 19.77 96 TYR A N 1
ATOM 742 C CA . TYR A 1 92 ? 62.347 -5.566 20.077 1.00 21.62 96 TYR A CA 1
ATOM 743 C C . TYR A 1 92 ? 61.839 -6.100 18.750 1.00 23.89 96 TYR A C 1
ATOM 744 O O . TYR A 1 92 ? 62.136 -5.546 17.692 1.00 24.16 96 TYR A O 1
ATOM 753 N N . ARG A 1 93 ? 61.093 -7.202 18.806 1.00 23.25 97 ARG A N 1
ATOM 754 C CA . ARG A 1 93 ? 60.555 -7.825 17.603 1.00 25.39 97 ARG A CA 1
ATOM 755 C C . ARG A 1 93 ? 59.025 -7.692 17.480 1.00 25.56 97 ARG A C 1
ATOM 756 O O . ARG A 1 93 ? 58.408 -8.172 16.512 1.00 30.00 97 ARG A O 1
ATOM 764 N N . HIS A 1 94 ? 58.422 -7.030 18.451 1.00 20.84 98 HIS A N 1
ATOM 765 C CA . HIS A 1 94 ? 56.988 -6.851 18.449 1.00 25.36 98 HIS A CA 1
ATOM 766 C C . HIS A 1 94 ? 56.656 -5.569 19.130 1.00 24.81 98 HIS A C 1
ATOM 767 O O . HIS A 1 94 ? 57.219 -5.193 20.150 1.00 25.56 98 HIS A O 1
ATOM 774 N N . VAL A 1 95 ? 55.706 -4.892 18.534 1.00 24.86 99 VAL A N 1
ATOM 775 C CA . VAL A 1 95 ? 55.247 -3.640 19.021 1.00 25.69 99 VAL A CA 1
ATOM 776 C C . VAL A 1 95 ? 54.844 -3.705 20.509 1.00 25.37 99 VAL A C 1
ATOM 777 O O . VAL A 1 95 ? 55.051 -2.748 21.257 1.00 25.64 99 VAL A O 1
ATOM 781 N N . SER A 1 96 ? 54.336 -4.844 20.985 1.00 26.03 100 SER A N 1
ATOM 782 C CA . SER A 1 96 ? 53.936 -4.920 22.388 1.00 28.99 100 SER A CA 1
ATOM 783 C C . SER A 1 96 ? 55.106 -5.178 23.334 1.00 31.00 100 SER A C 1
ATOM 784 O O . SER A 1 96 ? 54.925 -5.176 24.549 1.00 31.65 100 SER A O 1
ATOM 787 N N . ASP A 1 97 ? 56.286 -5.412 22.769 1.00 32.16 101 ASP A N 1
ATOM 788 C CA . ASP A 1 97 ? 57.507 -5.658 23.544 1.00 31.59 101 ASP A CA 1
ATOM 789 C C . ASP A 1 97 ? 58.006 -4.363 24.209 1.00 32.02 101 ASP A C 1
ATOM 790 O O . ASP A 1 97 ? 58.722 -4.430 25.208 1.00 34.34 101 ASP A O 1
ATOM 795 N N . PHE A 1 98 ? 57.669 -3.193 23.657 1.00 29.34 102 PHE A N 1
ATOM 796 C CA . PHE A 1 98 ? 58.159 -1.929 24.215 1.00 30.24 102 PHE A CA 1
ATOM 797 C C . PHE A 1 98 ? 57.720 -1.651 25.635 1.00 33.02 102 PHE A C 1
ATOM 798 O O . PHE A 1 98 ? 56.535 -1.519 25.909 1.00 35.28 102 PHE A O 1
ATOM 806 N N . PRO A 1 99 ? 58.687 -1.543 26.558 1.00 34.13 103 PRO A N 1
ATOM 807 C CA . PRO A 1 99 ? 58.395 -1.270 27.960 1.00 34.11 103 PRO A CA 1
ATOM 808 C C . PRO A 1 99 ? 57.997 0.182 28.159 1.00 33.33 103 PRO A C 1
ATOM 809 O O . PRO A 1 99 ? 58.246 1.025 27.301 1.00 28.38 103 PRO A O 1
ATOM 813 N N . ALA A 1 100 ? 57.360 0.470 29.294 1.00 32.91 104 ALA A N 1
ATOM 814 C CA . ALA A 1 100 ? 56.996 1.836 29.625 1.00 29.88 104 ALA A CA 1
ATOM 815 C C . ALA A 1 100 ? 58.319 2.573 29.648 1.00 30.65 104 ALA A C 1
ATOM 816 O O . ALA A 1 100 ? 59.355 1.987 29.969 1.00 31.14 104 ALA A O 1
ATOM 818 N N . GLY A 1 101 ? 58.299 3.857 29.313 1.00 30.79 105 GLY A N 1
ATOM 819 C CA . GLY A 1 101 ? 59.537 4.599 29.305 1.00 32.83 105 GLY A CA 1
ATOM 820 C C . GLY A 1 101 ? 60.419 4.388 28.074 1.00 35.63 105 GLY A C 1
ATOM 821 O O . GLY A 1 101 ? 61.405 5.089 27.942 1.00 32.82 105 GLY A O 1
ATOM 822 N N . ALA A 1 102 ? 60.091 3.445 27.185 1.00 33.44 106 ALA A N 1
ATOM 823 C CA . ALA A 1 102 ? 60.917 3.212 25.976 1.00 27.30 106 ALA A CA 1
ATOM 824 C C . ALA A 1 102 ? 61.195 4.509 25.211 1.00 23.89 106 ALA A C 1
ATOM 825 O O . ALA A 1 102 ? 60.319 5.387 25.133 1.00 26.87 106 ALA A O 1
ATOM 827 N N . VAL A 1 103 ? 62.400 4.643 24.629 1.00 18.96 107 VAL A N 1
ATOM 828 C CA . VAL A 1 103 ? 62.725 5.878 23.875 1.00 18.12 107 VAL A CA 1
ATOM 829 C C . VAL A 1 103 ? 62.537 5.660 22.359 1.00 19.27 107 VAL A C 1
ATOM 830 O O . VAL A 1 103 ? 63.165 4.771 21.779 1.00 19.24 107 VAL A O 1
ATOM 834 N N . ILE A 1 104 ? 61.662 6.430 21.729 1.00 19.49 108 ILE A N 1
ATOM 835 C CA . ILE A 1 104 ? 61.426 6.275 20.282 1.00 13.13 108 ILE A CA 1
ATOM 836 C C . ILE A 1 104 ? 61.805 7.579 19.562 1.00 14.24 108 ILE A C 1
ATOM 837 O O . ILE A 1 104 ? 61.268 8.649 19.858 1.00 17.85 108 ILE A O 1
ATOM 842 N N . ALA A 1 105 ? 62.734 7.486 18.612 1.00 13.90 109 ALA A N 1
ATOM 843 C CA . ALA A 1 105 ? 63.191 8.641 17.856 1.00 12.11 109 ALA A CA 1
ATOM 844 C C . ALA A 1 105 ? 62.338 8.793 16.607 1.00 11.37 109 ALA A C 1
ATOM 845 O O . ALA A 1 105 ? 62.045 7.801 15.937 1.00 13.22 109 ALA A O 1
ATOM 847 N N . ILE A 1 106 ? 61.992 10.028 16.267 1.00 10.89 110 ILE A N 1
ATOM 848 C CA . ILE A 1 106 ? 61.198 10.307 15.085 1.00 10.82 110 ILE A CA 1
ATOM 849 C C . ILE A 1 106 ? 61.766 11.497 14.306 1.00 11.28 110 ILE A C 1
ATOM 850 O O . ILE A 1 106 ? 62.575 12.278 14.840 1.00 16.72 110 ILE A O 1
ATOM 855 N N . PRO A 1 107 ? 61.306 11.701 13.065 1.00 10.57 111 PRO A N 1
ATOM 856 C CA . PRO A 1 107 ? 61.810 12.811 12.271 1.00 11.87 111 PRO A CA 1
ATOM 857 C C . PRO A 1 107 ? 61.514 14.143 12.937 1.00 18.98 111 PRO A C 1
ATOM 858 O O . PRO A 1 107 ? 60.511 14.286 13.629 1.00 15.36 111 PRO A O 1
ATOM 862 N N . ASN A 1 108 ? 62.376 15.125 12.706 1.00 16.42 112 ASN A N 1
ATOM 863 C CA . ASN A 1 108 ? 62.156 16.448 13.311 1.00 19.92 112 ASN A CA 1
ATOM 864 C C . ASN A 1 108 ? 61.672 17.518 12.331 1.00 21.05 112 ASN A C 1
ATOM 865 O O . ASN A 1 108 ? 61.548 18.688 12.707 1.00 20.63 112 ASN A O 1
ATOM 870 N N . ASP A 1 109 ? 61.387 17.156 11.074 1.00 19.36 113 ASP A N 1
ATOM 871 C CA . ASP A 1 109 ? 60.826 18.168 10.164 1.00 18.78 113 ASP A CA 1
ATOM 872 C C . ASP A 1 109 ? 59.316 17.943 10.293 1.00 18.74 113 ASP A C 1
ATOM 873 O O . ASP A 1 109 ? 58.821 16.811 10.234 1.00 17.97 113 ASP A O 1
ATOM 878 N N . SER A 1 110 ? 58.572 19.025 10.491 1.00 17.86 114 SER A N 1
ATOM 879 C CA . SER A 1 110 ? 57.137 18.902 10.829 1.00 18.11 114 SER A CA 1
ATOM 880 C C . SER A 1 110 ? 56.216 18.002 10.011 1.00 11.85 114 SER A C 1
ATOM 881 O O . SER A 1 110 ? 55.415 17.274 10.589 1.00 18.81 114 SER A O 1
ATOM 884 N N . SER A 1 111 ? 56.300 17.995 8.693 1.00 10.28 115 SER A N 1
ATOM 885 C CA . SER A 1 111 ? 55.375 17.105 7.987 1.00 11.47 115 SER A CA 1
ATOM 886 C C . SER A 1 111 ? 55.690 15.602 8.238 1.00 16.17 115 SER A C 1
ATOM 887 O O . SER A 1 111 ? 54.774 14.781 8.283 1.00 13.52 115 SER A O 1
ATOM 890 N N . ASN A 1 112 ? 56.966 15.232 8.386 1.00 12.09 116 ASN A N 1
ATOM 891 C CA . ASN A 1 112 ? 57.284 13.827 8.656 1.00 13.37 116 ASN A CA 1
ATOM 892 C C . ASN A 1 112 ? 57.179 13.504 10.118 1.00 13.04 116 ASN A C 1
ATOM 893 O O . ASN A 1 112 ? 57.009 12.335 10.481 1.00 12.45 116 ASN A O 1
ATOM 898 N N . GLU A 1 113 ? 57.280 14.528 10.973 1.00 10.08 117 GLU A N 1
ATOM 899 C CA . GLU A 1 113 ? 57.112 14.306 12.406 1.00 15.03 117 GLU A CA 1
ATOM 900 C C . GLU A 1 113 ? 55.645 13.954 12.635 1.00 13.44 117 GLU A C 1
ATOM 901 O O . GLU A 1 113 ? 55.350 13.020 13.383 1.00 12.11 117 GLU A O 1
ATOM 907 N N . ALA A 1 114 ? 54.737 14.734 12.029 1.00 9.35 118 ALA A N 1
ATOM 908 C CA . ALA A 1 114 ? 53.293 14.458 12.175 1.00 12.26 118 ALA A CA 1
ATOM 909 C C . ALA A 1 114 ? 52.970 13.073 11.654 1.00 15.14 118 ALA A C 1
ATOM 910 O O . ALA A 1 114 ? 52.211 12.356 12.241 1.00 15.48 118 ALA A O 1
ATOM 912 N N . ARG A 1 115 ? 53.527 12.738 10.494 1.00 14.72 119 ARG A N 1
ATOM 913 C CA . ARG A 1 115 ? 53.319 11.435 9.859 1.00 12.16 119 ARG A CA 1
ATOM 914 C C . ARG A 1 115 ? 53.747 10.299 10.787 1.00 13.56 119 ARG A C 1
ATOM 915 O O . ARG A 1 115 ? 53.045 9.280 10.915 1.00 13.17 119 ARG A O 1
ATOM 923 N N . ALA A 1 116 ? 54.912 10.471 11.422 1.00 10.22 120 ALA A N 1
ATOM 924 C CA . ALA A 1 116 ? 55.440 9.468 12.336 1.00 11.17 120 ALA A CA 1
ATOM 925 C C . ALA A 1 116 ? 54.566 9.374 13.611 1.00 16.25 120 ALA A C 1
ATOM 926 O O . ALA A 1 116 ? 54.325 8.291 14.129 1.00 12.36 120 ALA A O 1
ATOM 928 N N . LEU A 1 117 ? 54.097 10.527 14.095 1.00 12.17 121 LEU A N 1
ATOM 929 C CA . LEU A 1 117 ? 53.232 10.556 15.288 1.00 13.54 121 LEU A CA 1
ATOM 930 C C . LEU A 1 117 ? 51.899 9.820 14.990 1.00 9.92 121 LEU A C 1
ATOM 931 O O . LEU A 1 117 ? 51.390 9.092 15.855 1.00 11.50 121 LEU A O 1
ATOM 936 N N . ARG A 1 118 ? 51.370 9.985 13.770 1.00 12.47 122 ARG A N 1
ATOM 937 C CA . ARG A 1 118 ? 50.129 9.297 13.392 1.00 14.74 122 ARG A CA 1
ATOM 938 C C . ARG A 1 118 ? 50.345 7.774 13.183 1.00 17.28 122 ARG A C 1
ATOM 939 O O . ARG A 1 118 ? 49.416 6.958 13.328 1.00 14.65 122 ARG A O 1
ATOM 947 N N . LEU A 1 119 ? 51.574 7.394 12.864 1.00 12.67 123 LEU A N 1
ATOM 948 C CA . LEU A 1 119 ? 51.942 5.974 12.769 1.00 14.72 123 LEU A CA 1
ATOM 949 C C . LEU A 1 119 ? 51.908 5.380 14.193 1.00 10.68 123 LEU A C 1
ATOM 950 O O . LEU A 1 119 ? 51.332 4.310 14.431 1.00 12.49 123 LEU A O 1
ATOM 955 N N . LEU A 1 120 ? 52.551 6.065 15.146 1.00 10.85 124 LEU A N 1
ATOM 956 C CA . LEU A 1 120 ? 52.581 5.613 16.553 1.00 12.70 124 LEU A CA 1
ATOM 957 C C . LEU A 1 120 ? 51.156 5.636 17.128 1.00 13.29 124 LEU A C 1
ATOM 958 O O . LEU A 1 120 ? 50.792 4.799 17.923 1.00 15.11 124 LEU A O 1
ATOM 963 N N . GLU A 1 121 ? 50.348 6.611 16.716 1.00 14.51 125 GLU A N 1
ATOM 964 C CA . GLU A 1 121 ? 48.963 6.647 17.207 1.00 14.86 125 GLU A CA 1
ATOM 965 C C . GLU A 1 121 ? 48.210 5.379 16.725 1.00 19.76 125 GLU A C 1
ATOM 966 O O . GLU A 1 121 ? 47.516 4.710 17.510 1.00 16.71 125 GLU A O 1
ATOM 972 N N . ALA A 1 122 ? 48.348 5.060 15.434 1.00 16.10 126 ALA A N 1
ATOM 973 C CA . ALA A 1 122 ? 47.719 3.882 14.835 1.00 17.57 126 ALA A CA 1
ATOM 974 C C . ALA A 1 122 ? 48.157 2.588 15.538 1.00 21.62 126 ALA A C 1
ATOM 975 O O . ALA A 1 122 ? 47.379 1.617 15.628 1.00 18.90 126 ALA A O 1
ATOM 977 N N . ALA A 1 123 ? 49.405 2.558 16.013 1.00 14.43 127 ALA A N 1
ATOM 978 C CA . ALA A 1 123 ? 49.913 1.381 16.730 1.00 16.10 127 ALA A CA 1
ATOM 979 C C . ALA A 1 123 ? 49.521 1.372 18.230 1.00 19.63 127 ALA A C 1
ATOM 980 O O . ALA A 1 123 ? 49.917 0.470 18.968 1.00 16.61 127 ALA A O 1
ATOM 982 N N . GLY A 1 124 ? 48.774 2.389 18.663 1.00 17.52 128 GLY A N 1
ATOM 983 C CA . GLY A 1 124 ? 48.295 2.438 20.036 1.00 19.42 128 GLY A CA 1
ATOM 984 C C . GLY A 1 124 ? 49.191 3.062 21.088 1.00 21.04 128 GLY A C 1
ATOM 985 O O . GLY A 1 124 ? 48.860 3.002 22.265 1.00 18.34 128 GLY A O 1
ATOM 986 N N . PHE A 1 125 ? 50.281 3.719 20.696 1.00 18.90 129 PHE A N 1
ATOM 987 C CA . PHE A 1 125 ? 51.193 4.307 21.700 1.00 18.60 129 PHE A CA 1
ATOM 988 C C . PHE A 1 125 ? 50.742 5.644 22.269 1.00 20.77 129 PHE A C 1
ATOM 989 O O . PHE A 1 125 ? 51.027 5.968 23.418 1.00 20.33 129 PHE A O 1
ATOM 997 N N . ILE A 1 126 ? 50.078 6.442 21.450 1.00 14.93 130 ILE A N 1
ATOM 998 C CA . ILE A 1 126 ? 49.692 7.775 21.844 1.00 17.90 130 ILE A CA 1
ATOM 999 C C . ILE A 1 126 ? 48.416 8.195 21.155 1.00 20.86 130 ILE A C 1
ATOM 1000 O O . ILE A 1 126 ? 47.947 7.515 20.256 1.00 20.50 130 ILE A O 1
ATOM 1005 N N . ARG A 1 127 ? 47.883 9.334 21.593 1.00 20.30 131 ARG A N 1
ATOM 1006 C CA . ARG A 1 127 ? 46.714 9.949 20.992 1.00 22.51 131 ARG A CA 1
ATOM 1007 C C . ARG A 1 127 ? 47.035 11.404 20.712 1.00 23.78 131 ARG A C 1
ATOM 1008 O O . ARG A 1 127 ? 47.493 12.138 21.596 1.00 26.64 131 ARG A O 1
ATOM 1016 N N . MET A 1 128 ? 46.798 11.814 19.480 1.00 19.15 132 MET A N 1
ATOM 1017 C CA . MET A 1 128 ? 47.041 13.185 19.054 1.00 27.22 132 MET A CA 1
ATOM 1018 C C . MET A 1 128 ? 45.791 14.071 19.279 1.00 34.19 132 MET A C 1
ATOM 1019 O O . MET A 1 128 ? 44.663 13.586 19.153 1.00 30.69 132 MET A O 1
ATOM 1024 N N . ARG A 1 129 ? 46.017 15.344 19.614 1.00 31.08 133 ARG A N 1
ATOM 1025 C CA . ARG A 1 129 ? 44.956 16.335 19.805 1.00 34.82 133 ARG A CA 1
ATOM 1026 C C . ARG A 1 129 ? 44.167 16.429 18.475 1.00 37.79 133 ARG A C 1
ATOM 1027 O O . ARG A 1 129 ? 44.731 16.268 17.381 1.00 37.30 133 ARG A O 1
ATOM 1035 N N . ALA A 1 130 ? 42.878 16.741 18.568 1.00 38.12 134 ALA A N 1
ATOM 1036 C CA . ALA A 1 130 ? 41.979 16.806 17.403 1.00 38.97 134 ALA A CA 1
ATOM 1037 C C . ALA A 1 130 ? 42.242 17.796 16.269 1.00 38.90 134 ALA A C 1
ATOM 1038 O O . ALA A 1 130 ? 42.139 17.451 15.090 1.00 41.81 134 ALA A O 1
ATOM 1040 N N . GLY A 1 131 ? 42.557 19.038 16.574 1.00 39.82 135 GLY A N 1
ATOM 1041 C CA . GLY A 1 131 ? 42.788 19.922 15.447 1.00 43.71 135 GLY A CA 1
ATOM 1042 C C . GLY A 1 131 ? 44.246 20.034 15.056 1.00 42.78 135 GLY A C 1
ATOM 1043 O O . GLY A 1 131 ? 44.638 21.088 14.567 1.00 49.70 135 GLY A O 1
ATOM 1044 N N . SER A 1 132 ? 45.028 18.964 15.236 1.00 40.92 136 SER A N 1
ATOM 1045 C CA . SER A 1 132 ? 46.480 18.970 14.958 1.00 39.44 136 SER A CA 1
ATOM 1046 C C . SER A 1 132 ? 46.976 19.366 13.564 1.00 36.09 136 SER A C 1
ATOM 1047 O O . SER A 1 132 ? 47.957 20.109 13.428 1.00 41.22 136 SER A O 1
ATOM 1050 N N . GLY A 1 133 ? 46.333 18.845 12.534 1.00 36.11 137 GLY A N 1
ATOM 1051 C CA . GLY A 1 133 ? 46.731 19.193 11.188 1.00 30.97 137 GLY A CA 1
ATOM 1052 C C . GLY A 1 133 ? 47.882 18.409 10.613 1.00 28.88 137 GLY A C 1
ATOM 1053 O O . GLY A 1 133 ? 48.483 17.553 11.250 1.00 29.41 137 GLY A O 1
ATOM 1054 N N . LEU A 1 134 ? 48.214 18.760 9.384 1.00 30.12 138 LEU A N 1
ATOM 1055 C CA . LEU A 1 134 ? 49.258 18.096 8.630 1.00 28.47 138 LEU A CA 1
ATOM 1056 C C . LEU A 1 134 ? 50.677 18.299 9.179 1.00 24.23 138 LEU A C 1
ATOM 1057 O O . LEU A 1 134 ? 51.563 17.496 8.905 1.00 22.69 138 LEU A O 1
ATOM 1062 N N . PHE A 1 135 ? 50.903 19.372 9.940 1.00 22.00 139 PHE A N 1
ATOM 1063 C CA . PHE A 1 135 ? 52.243 19.662 10.490 1.00 25.21 139 PHE A CA 1
ATOM 1064 C C . PHE A 1 135 ? 52.374 19.518 12.013 1.00 23.52 139 PHE A C 1
ATOM 1065 O O . PHE A 1 135 ? 53.221 20.163 12.656 1.00 26.65 139 PHE A O 1
ATOM 1073 N N . ALA A 1 136 ? 51.541 18.646 12.575 1.00 20.79 140 ALA A N 1
ATOM 1074 C CA . ALA A 1 136 ? 51.506 18.364 14.003 1.00 23.50 140 ALA A CA 1
ATOM 1075 C C . ALA A 1 136 ? 52.877 17.939 14.552 1.00 26.17 140 ALA A C 1
ATOM 1076 O O . ALA A 1 136 ? 53.671 17.285 13.839 1.00 21.21 140 ALA A O 1
ATOM 1078 N N . THR A 1 137 ? 53.165 18.316 15.805 1.00 26.93 141 THR A N 1
ATOM 1079 C CA . THR A 1 137 ? 54.427 17.906 16.432 1.00 25.05 141 THR A CA 1
ATOM 1080 C C . THR A 1 137 ? 54.182 17.253 17.778 1.00 20.82 141 THR A C 1
ATOM 1081 O O . THR A 1 137 ? 53.053 17.068 18.194 1.00 19.96 141 THR A O 1
ATOM 1085 N N . VAL A 1 138 ? 55.255 16.942 18.488 1.00 17.32 142 VAL A N 1
ATOM 1086 C CA . VAL A 1 138 ? 55.123 16.306 19.772 1.00 21.06 142 VAL A CA 1
ATOM 1087 C C . VAL A 1 138 ? 54.272 17.127 20.752 1.00 24.24 142 VAL A C 1
ATOM 1088 O O . VAL A 1 138 ? 53.686 16.543 21.664 1.00 19.86 142 VAL A O 1
ATOM 1092 N N . GLU A 1 139 ? 54.212 18.451 20.572 1.00 24.06 143 GLU A N 1
ATOM 1093 C CA . GLU A 1 139 ? 53.426 19.333 21.458 1.00 31.96 143 GLU A CA 1
ATOM 1094 C C . GLU A 1 139 ? 51.924 19.065 21.301 1.00 31.47 143 GLU A C 1
ATOM 1095 O O . GLU A 1 139 ? 51.112 19.425 22.167 1.00 31.91 143 GLU A O 1
ATOM 1101 N N . ASP A 1 140 ? 51.557 18.443 20.184 1.00 28.65 144 ASP A N 1
ATOM 1102 C CA . ASP A 1 140 ? 50.165 18.101 19.897 1.00 25.47 144 ASP A CA 1
ATOM 1103 C C . ASP A 1 140 ? 49.739 16.735 20.452 1.00 23.99 144 ASP A C 1
ATOM 1104 O O . ASP A 1 140 ? 48.627 16.283 20.208 1.00 24.16 144 ASP A O 1
ATOM 1109 N N . VAL A 1 141 ? 50.621 16.056 21.175 1.00 22.24 145 VAL A N 1
ATOM 1110 C CA . VAL A 1 141 ? 50.268 14.749 21.708 1.00 20.47 145 VAL A CA 1
ATOM 1111 C C . VAL A 1 141 ? 49.333 14.927 22.888 1.00 26.06 145 VAL A C 1
ATOM 1112 O O . VAL A 1 141 ? 49.727 15.486 23.894 1.00 23.56 145 VAL A O 1
ATOM 1116 N N . GLN A 1 142 ? 48.104 14.434 22.789 1.00 28.52 146 GLN A N 1
ATOM 1117 C CA . GLN A 1 142 ? 47.176 14.611 23.904 1.00 31.56 146 GLN A CA 1
ATOM 1118 C C . GLN A 1 142 ? 47.238 13.544 24.994 1.00 31.33 146 GLN A C 1
ATOM 1119 O O . GLN A 1 142 ? 46.897 13.804 26.163 1.00 34.71 146 GLN A O 1
ATOM 1125 N N . GLN A 1 143 ? 47.670 12.345 24.647 1.00 25.05 147 GLN A N 1
ATOM 1126 C CA . GLN A 1 143 ? 47.746 11.278 25.637 1.00 25.20 147 GLN A CA 1
ATOM 1127 C C . GLN A 1 143 ? 48.882 10.315 25.310 1.00 29.40 147 GLN A C 1
ATOM 1128 O O . GLN A 1 143 ? 49.103 9.990 24.128 1.00 25.56 147 GLN A O 1
ATOM 1134 N N . ASN A 1 144 ? 49.576 9.843 26.342 1.00 26.49 148 ASN A N 1
ATOM 1135 C CA . ASN A 1 144 ? 50.700 8.928 26.142 1.00 33.07 148 ASN A CA 1
ATOM 1136 C C . ASN A 1 144 ? 50.385 7.579 26.779 1.00 34.80 148 ASN A C 1
ATOM 1137 O O . ASN A 1 144 ? 50.756 7.308 27.902 1.00 35.32 148 ASN A O 1
ATOM 1142 N N . VAL A 1 145 ? 49.713 6.725 26.007 1.00 35.59 149 VAL A N 1
ATOM 1143 C CA . VAL A 1 145 ? 49.223 5.402 26.432 1.00 38.59 149 VAL A CA 1
ATOM 1144 C C . VAL A 1 145 ? 50.257 4.351 26.861 1.00 39.26 149 VAL A C 1
ATOM 1145 O O . VAL A 1 145 ? 50.065 3.650 27.876 1.00 39.53 149 VAL A O 1
ATOM 1149 N N A ARG A 1 146 ? 51.348 4.233 26.099 0.58 37.26 150 ARG A N 1
ATOM 1150 N N B ARG A 1 146 ? 51.346 4.254 26.100 0.42 37.15 150 ARG A N 1
ATOM 1151 C CA A ARG A 1 146 ? 52.381 3.252 26.424 0.58 37.74 150 ARG A CA 1
ATOM 1152 C CA B ARG A 1 146 ? 52.392 3.281 26.389 0.42 36.87 150 ARG A CA 1
ATOM 1153 C C A ARG A 1 146 ? 53.528 3.854 27.242 0.58 37.26 150 ARG A C 1
ATOM 1154 C C B ARG A 1 146 ? 53.560 3.885 27.171 0.42 36.52 150 ARG A C 1
ATOM 1155 O O A ARG A 1 146 ? 54.525 3.172 27.489 0.58 36.61 150 ARG A O 1
ATOM 1156 O O B ARG A 1 146 ? 54.600 3.240 27.328 0.42 35.29 150 ARG A O 1
ATOM 1171 N N . ASN A 1 147 ? 53.382 5.117 27.652 1.00 36.47 151 ASN A N 1
ATOM 1172 C CA . ASN A 1 147 ? 54.422 5.818 28.428 1.00 35.68 151 ASN A CA 1
ATOM 1173 C C . ASN A 1 147 ? 55.771 5.806 27.703 1.00 39.83 151 ASN A C 1
ATOM 1174 O O . ASN A 1 147 ? 56.737 5.234 28.194 1.00 39.54 151 ASN A O 1
ATOM 1179 N N . VAL A 1 148 ? 55.823 6.455 26.540 1.00 36.46 152 VAL A N 1
ATOM 1180 C CA . VAL A 1 148 ? 57.012 6.509 25.678 1.00 33.87 152 VAL A CA 1
ATOM 1181 C C . VAL A 1 148 ? 57.671 7.888 25.619 1.00 29.05 152 VAL A C 1
ATOM 1182 O O . VAL A 1 148 ? 57.006 8.923 25.705 1.00 33.20 152 VAL A O 1
ATOM 1186 N N . VAL A 1 149 ? 58.988 7.908 25.448 1.00 29.52 153 VAL A N 1
ATOM 1187 C CA . VAL A 1 149 ? 59.715 9.173 25.350 1.00 21.65 153 VAL A CA 1
ATOM 1188 C C . VAL A 1 149 ? 59.961 9.355 23.853 1.00 26.80 153 VAL A C 1
ATOM 1189 O O . VAL A 1 149 ? 60.599 8.498 23.250 1.00 24.61 153 VAL A O 1
ATOM 1193 N N . LEU A 1 150 ? 59.481 10.450 23.271 1.00 25.98 154 LEU A N 1
ATOM 1194 C CA . LEU A 1 150 ? 59.636 10.726 21.833 1.00 27.97 154 LEU A CA 1
ATOM 1195 C C . LEU A 1 150 ? 60.788 11.685 21.566 1.00 27.97 154 LEU A C 1
ATOM 1196 O O . LEU A 1 150 ? 60.750 12.815 22.036 1.00 36.10 154 LEU A O 1
ATOM 1201 N N . GLN A 1 151 ? 61.800 11.266 20.824 1.00 22.80 155 GLN A N 1
ATOM 1202 C CA . GLN A 1 151 ? 62.915 12.176 20.549 1.00 19.82 155 GLN A CA 1
ATOM 1203 C C . GLN A 1 151 ? 62.932 12.621 19.118 1.00 20.40 155 GLN A C 1
ATOM 1204 O O . GLN A 1 151 ? 62.997 11.800 18.222 1.00 17.53 155 GLN A O 1
ATOM 1210 N N . GLU A 1 152 ? 62.910 13.925 18.893 1.00 13.33 156 GLU A N 1
ATOM 1211 C CA . GLU A 1 152 ? 62.937 14.448 17.545 1.00 15.54 156 GLU A CA 1
ATOM 1212 C C . GLU A 1 152 ? 64.392 14.424 17.059 1.00 20.71 156 GLU A C 1
ATOM 1213 O O . GLU A 1 152 ? 65.280 14.909 17.763 1.00 21.42 156 GLU A O 1
ATOM 1219 N N . VAL A 1 153 ? 64.635 13.908 15.856 1.00 12.62 157 VAL A N 1
ATOM 1220 C CA . VAL A 1 153 ? 66.002 13.796 15.343 1.00 18.64 157 VAL A CA 1
ATOM 1221 C C . VAL A 1 153 ? 66.021 14.109 13.861 1.00 21.67 157 VAL A C 1
ATOM 1222 O O . VAL A 1 153 ? 65.042 13.794 13.182 1.00 16.18 157 VAL A O 1
ATOM 1226 N N . GLU A 1 154 ? 67.092 14.739 13.344 1.00 15.83 158 GLU A N 1
ATOM 1227 C CA . GLU A 1 154 ? 67.149 14.993 11.899 1.00 22.31 158 GLU A CA 1
ATOM 1228 C C . GLU A 1 154 ? 66.985 13.658 11.174 1.00 17.35 158 GLU A C 1
ATOM 1229 O O . GLU A 1 154 ? 67.687 12.707 11.480 1.00 14.11 158 GLU A O 1
ATOM 1235 N N . SER A 1 155 ? 66.087 13.602 10.195 1.00 17.67 159 SER A N 1
ATOM 1236 C CA . SER A 1 155 ? 65.831 12.326 9.505 1.00 17.55 159 SER A CA 1
ATOM 1237 C C . SER A 1 155 ? 67.045 11.530 9.066 1.00 20.38 159 SER A C 1
ATOM 1238 O O . SER A 1 155 ? 67.125 10.320 9.268 1.00 16.49 159 SER A O 1
ATOM 1241 N N . ALA A 1 156 ? 67.987 12.204 8.434 1.00 16.62 160 ALA A N 1
ATOM 1242 C CA . ALA A 1 156 ? 69.181 11.506 7.965 1.00 19.00 160 ALA A CA 1
ATOM 1243 C C . ALA A 1 156 ? 70.010 10.844 9.084 1.00 15.42 160 ALA A C 1
ATOM 1244 O O . ALA A 1 156 ? 70.798 9.919 8.824 1.00 16.99 160 ALA A O 1
ATOM 1246 N N . LEU A 1 157 ? 69.835 11.284 10.325 1.00 12.88 161 LEU A N 1
ATOM 1247 C CA . LEU A 1 157 ? 70.604 10.751 11.439 1.00 14.57 161 LEU A CA 1
ATOM 1248 C C . LEU A 1 157 ? 69.885 9.677 12.229 1.00 16.35 161 LEU A C 1
ATOM 1249 O O . LEU A 1 157 ? 70.424 9.142 13.178 1.00 16.86 161 LEU A O 1
ATOM 1254 N N A LEU A 1 158 ? 68.660 9.375 11.836 0.63 16.29 162 LEU A N 1
ATOM 1255 N N B LEU A 1 158 ? 68.655 9.359 11.836 0.37 17.73 162 LEU A N 1
ATOM 1256 C CA A LEU A 1 158 ? 67.875 8.392 12.561 0.63 11.13 162 LEU A CA 1
ATOM 1257 C CA B LEU A 1 158 ? 67.882 8.359 12.567 0.37 15.93 162 LEU A CA 1
ATOM 1258 C C A LEU A 1 158 ? 68.563 7.034 12.566 0.63 12.52 162 LEU A C 1
ATOM 1259 C C B LEU A 1 158 ? 68.565 7.003 12.561 0.37 15.42 162 LEU A C 1
ATOM 1260 O O A LEU A 1 158 ? 68.615 6.388 13.630 0.63 11.23 162 LEU A O 1
ATOM 1261 O O B LEU A 1 158 ? 68.578 6.313 13.587 0.37 14.98 162 LEU A O 1
ATOM 1270 N N . PRO A 1 159 ? 69.144 6.596 11.413 1.00 13.62 163 PRO A N 1
ATOM 1271 C CA . PRO A 1 159 ? 69.832 5.303 11.343 1.00 13.79 163 PRO A CA 1
ATOM 1272 C C . PRO A 1 159 ? 71.087 5.382 12.235 1.00 17.04 163 PRO A C 1
ATOM 1273 O O . PRO A 1 159 ? 71.510 4.381 12.779 1.00 13.71 163 PRO A O 1
ATOM 1277 N N . ARG A 1 160 ? 71.666 6.579 12.388 1.00 12.96 164 ARG A N 1
ATOM 1278 C CA . ARG A 1 160 ? 72.854 6.679 13.222 1.00 18.36 164 ARG A CA 1
ATOM 1279 C C . ARG A 1 160 ? 72.596 6.539 14.735 1.00 19.25 164 ARG A C 1
ATOM 1280 O O . ARG A 1 160 ? 73.474 6.105 15.465 1.00 22.89 164 ARG A O 1
ATOM 1288 N N . VAL A 1 161 ? 71.419 6.923 15.212 1.00 17.03 165 VAL A N 1
ATOM 1289 C CA . VAL A 1 161 ? 71.124 6.813 16.631 1.00 19.09 165 VAL A CA 1
ATOM 1290 C C . VAL A 1 161 ? 70.313 5.550 16.897 1.00 18.14 165 VAL A C 1
ATOM 1291 O O . VAL A 1 161 ? 69.973 5.258 18.042 1.00 19.02 165 VAL A O 1
ATOM 1295 N N . PHE A 1 162 ? 70.002 4.808 15.834 1.00 18.46 166 PHE A N 1
ATOM 1296 C CA . PHE A 1 162 ? 69.169 3.606 15.937 1.00 14.35 166 PHE A CA 1
ATOM 1297 C C . PHE A 1 162 ? 69.643 2.596 16.968 1.00 15.15 166 PHE A C 1
ATOM 1298 O O . PHE A 1 162 ? 68.849 2.056 17.751 1.00 14.03 166 PHE A O 1
ATOM 1306 N N . ASP A 1 163 ? 70.947 2.361 17.028 1.00 13.96 167 ASP A N 1
ATOM 1307 C CA . ASP A 1 163 ? 71.461 1.403 17.987 1.00 16.15 167 ASP A CA 1
ATOM 1308 C C . ASP A 1 163 ? 71.552 1.916 19.429 1.00 20.42 167 ASP A C 1
ATOM 1309 O O . ASP A 1 163 ? 71.939 1.169 20.351 1.00 21.09 167 ASP A O 1
ATOM 1314 N N . GLN A 1 164 ? 71.130 3.160 19.634 1.00 18.57 168 GLN A N 1
ATOM 1315 C CA . GLN A 1 164 ? 71.160 3.759 20.954 1.00 19.24 168 GLN A CA 1
ATOM 1316 C C . GLN A 1 164 ? 69.774 4.118 21.526 1.00 24.96 168 GLN A C 1
ATOM 1317 O O . GLN A 1 164 ? 69.675 4.727 22.592 1.00 25.21 168 GLN A O 1
ATOM 1323 N N . VAL A 1 165 ? 68.707 3.796 20.800 1.00 22.58 169 VAL A N 1
ATOM 1324 C CA . VAL A 1 165 ? 67.347 4.064 21.284 1.00 17.33 169 VAL A CA 1
ATOM 1325 C C . VAL A 1 165 ? 66.558 2.749 21.222 1.00 21.22 169 VAL A C 1
ATOM 1326 O O . VAL A 1 165 ? 66.996 1.793 20.628 1.00 16.71 169 VAL A O 1
ATOM 1330 N N . ASP A 1 166 ? 65.390 2.711 21.843 1.00 20.2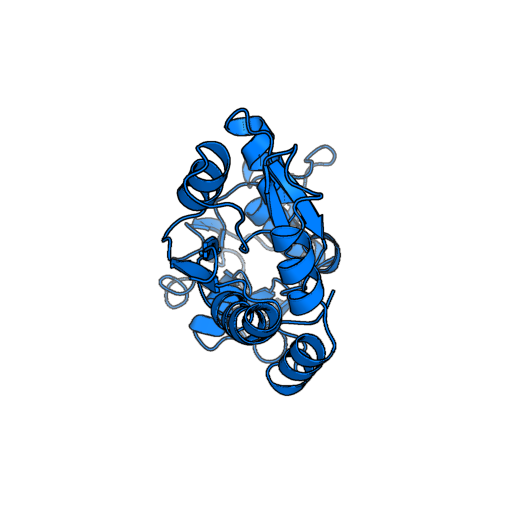1 170 ASP A N 1
ATOM 1331 C CA . ASP A 1 166 ? 64.581 1.492 21.833 1.00 23.50 170 ASP A CA 1
ATOM 1332 C C . ASP A 1 166 ? 63.907 1.256 20.478 1.00 19.26 170 ASP A C 1
ATOM 1333 O O . ASP A 1 166 ? 63.698 0.108 20.077 1.00 19.92 170 ASP A O 1
ATOM 1338 N N . GLY A 1 167 ? 63.535 2.339 19.803 1.00 13.26 171 GLY A N 1
ATOM 1339 C CA . GLY A 1 167 ? 62.951 2.198 18.468 1.00 14.84 171 GLY A CA 1
ATOM 1340 C C . GLY A 1 167 ? 63.094 3.508 17.699 1.00 15.09 171 GLY A C 1
ATOM 1341 O O . GLY A 1 167 ? 63.479 4.534 18.272 1.00 16.21 171 GLY A O 1
ATOM 1342 N N . ALA A 1 168 ? 62.782 3.490 16.401 1.00 14.62 172 ALA A N 1
ATOM 1343 C CA . ALA A 1 168 ? 62.848 4.695 15.603 1.00 13.66 172 ALA A CA 1
ATOM 1344 C C . ALA A 1 168 ? 61.909 4.559 14.418 1.00 13.29 172 ALA A C 1
ATOM 1345 O O . ALA A 1 168 ? 61.796 3.452 13.832 1.00 15.07 172 ALA A O 1
ATOM 1347 N N . VAL A 1 169 ? 61.227 5.656 14.097 1.00 11.92 173 VAL A N 1
ATOM 1348 C CA . VAL A 1 169 ? 60.315 5.705 12.921 1.00 10.26 173 VAL A CA 1
ATOM 1349 C C . VAL A 1 169 ? 61.211 6.324 11.848 1.00 13.02 173 VAL A C 1
ATOM 1350 O O . VAL A 1 169 ? 61.534 7.516 11.918 1.00 13.57 173 VAL A O 1
ATOM 1354 N N . ILE A 1 170 ? 61.587 5.515 10.842 1.00 11.43 174 ILE A N 1
ATOM 1355 C CA . ILE A 1 170 ? 62.562 5.950 9.840 1.00 11.56 174 ILE A CA 1
ATOM 1356 C C . ILE A 1 170 ? 62.022 6.026 8.429 1.00 12.02 174 ILE A C 1
ATOM 1357 O O . ILE A 1 170 ? 61.393 5.073 7.970 1.00 11.51 174 ILE A O 1
ATOM 1362 N N . ASN A 1 171 ? 62.224 7.169 7.755 1.00 7.55 175 ASN A N 1
ATOM 1363 C CA . ASN A 1 171 ? 61.762 7.290 6.357 1.00 11.14 175 ASN A CA 1
ATOM 1364 C C . ASN A 1 171 ? 62.334 6.120 5.531 1.00 12.67 175 ASN A C 1
ATOM 1365 O O . ASN A 1 171 ? 63.511 5.747 5.705 1.00 13.03 175 ASN A O 1
ATOM 1370 N N . GLY A 1 172 ? 61.553 5.660 4.567 1.00 8.20 176 GLY A N 1
ATOM 1371 C CA . GLY A 1 172 ? 61.996 4.539 3.750 1.00 15.87 176 GLY A CA 1
ATOM 1372 C C . GLY A 1 172 ? 63.347 4.747 3.081 1.00 13.76 176 GLY A C 1
ATOM 1373 O O . GLY A 1 172 ? 64.176 3.842 3.109 1.00 15.79 176 GLY A O 1
ATOM 1374 N N . ASN A 1 173 ? 63.604 5.926 2.510 1.00 11.77 177 ASN A N 1
ATOM 1375 C CA . ASN A 1 173 ? 64.892 6.082 1.836 1.00 10.70 177 ASN A CA 1
ATOM 1376 C C . ASN A 1 173 ? 66.059 5.854 2.791 1.00 11.74 177 ASN A C 1
ATOM 1377 O O . ASN A 1 173 ? 67.033 5.100 2.490 1.00 14.03 177 ASN A O 1
ATOM 1382 N N . TYR A 1 174 ? 65.980 6.442 3.977 1.00 11.02 178 TYR A N 1
ATOM 1383 C CA . TYR A 1 174 ? 67.085 6.282 4.926 1.00 9.82 178 TYR A CA 1
ATOM 1384 C C . TYR A 1 174 ? 67.157 4.899 5.537 1.00 13.22 178 TYR A C 1
ATOM 1385 O O . TYR A 1 174 ? 68.263 4.410 5.864 1.00 12.01 178 TYR A O 1
ATOM 1394 N N . ALA A 1 175 ? 65.991 4.262 5.700 1.00 10.79 179 ALA A N 1
ATOM 1395 C CA . ALA A 1 175 ? 65.944 2.903 6.265 1.00 12.28 179 ALA A CA 1
ATOM 1396 C C . ALA A 1 175 ? 66.629 1.945 5.252 1.00 13.54 179 ALA A C 1
ATOM 1397 O O . ALA A 1 175 ? 67.512 1.160 5.611 1.00 14.51 179 ALA A O 1
ATOM 1399 N N . ILE A 1 176 ? 66.221 2.029 3.984 1.00 12.61 180 ILE A N 1
ATOM 1400 C CA . ILE A 1 176 ? 66.762 1.162 2.939 1.00 16.27 180 ILE A CA 1
ATOM 1401 C C . ILE A 1 176 ? 68.278 1.338 2.815 1.00 17.29 180 ILE A C 1
ATOM 1402 O O . ILE A 1 176 ? 69.041 0.375 2.659 1.00 11.91 180 ILE A O 1
ATOM 1407 N N . MET A 1 177 ? 68.736 2.579 2.921 1.00 11.41 181 MET A N 1
ATOM 1408 C CA . MET A 1 177 ? 70.165 2.823 2.867 1.00 13.99 181 MET A CA 1
ATOM 1409 C C . MET A 1 177 ? 70.931 2.191 4.036 1.00 15.36 181 MET A C 1
ATOM 1410 O O . MET A 1 177 ? 72.141 1.954 3.912 1.00 12.15 181 MET A O 1
ATOM 1415 N N . ALA A 1 178 ? 70.244 1.968 5.162 1.00 10.72 182 ALA A N 1
ATOM 1416 C CA . ALA A 1 178 ? 70.834 1.368 6.361 1.00 11.81 182 ALA A CA 1
ATOM 1417 C C . ALA A 1 178 ? 70.494 -0.162 6.503 1.00 11.17 182 ALA A C 1
ATOM 1418 O O . ALA A 1 178 ? 70.683 -0.779 7.560 1.00 13.18 182 ALA A O 1
ATOM 1420 N N . GLY A 1 179 ? 69.977 -0.739 5.426 1.00 15.19 183 GLY A N 1
ATOM 1421 C CA . GLY A 1 179 ? 69.647 -2.147 5.399 1.00 14.38 183 GLY A CA 1
ATOM 1422 C C . GLY A 1 179 ? 68.341 -2.554 6.086 1.00 17.64 183 GLY A C 1
ATOM 1423 O O . GLY A 1 179 ? 68.148 -3.739 6.394 1.00 16.63 183 GLY A O 1
ATOM 1424 N N . LEU A 1 180 ? 67.429 -1.609 6.299 1.00 14.40 184 LEU A N 1
ATOM 1425 C CA . LEU A 1 180 ? 66.140 -1.912 6.962 1.00 12.06 184 LEU A CA 1
ATOM 1426 C C . LEU A 1 180 ? 64.997 -1.886 5.972 1.00 16.66 184 LEU A C 1
ATOM 1427 O O . LEU A 1 180 ? 64.831 -0.908 5.224 1.00 17.59 184 LEU A O 1
ATOM 1432 N N . SER A 1 181 ? 64.150 -2.915 6.038 1.00 16.84 185 SER A N 1
ATOM 1433 C CA . SER A 1 181 ? 62.990 -3.040 5.126 1.00 13.43 185 SER A CA 1
ATOM 1434 C C . SER A 1 181 ? 61.713 -2.873 5.956 1.00 15.81 185 SER A C 1
ATOM 1435 O O . SER A 1 181 ? 61.540 -3.541 6.989 1.00 14.61 185 SER A O 1
ATOM 1438 N N . ALA A 1 182 ? 60.811 -2.010 5.503 1.00 13.33 186 ALA A N 1
ATOM 1439 C CA . ALA A 1 182 ? 59.596 -1.817 6.266 1.00 12.82 186 ALA A CA 1
ATOM 1440 C C . ALA A 1 182 ? 58.807 -3.134 6.382 1.00 20.19 186 ALA A C 1
ATOM 1441 O O . ALA A 1 182 ? 58.075 -3.336 7.365 1.00 21.28 186 ALA A O 1
ATOM 1443 N N . ARG A 1 183 ? 58.903 -3.998 5.373 1.00 15.04 187 ARG A N 1
ATOM 1444 C CA . ARG A 1 183 ? 58.123 -5.245 5.442 1.00 19.01 187 ARG A CA 1
ATOM 1445 C C . ARG A 1 183 ? 58.843 -6.283 6.273 1.00 19.62 187 ARG A C 1
ATOM 1446 O O . ARG A 1 183 ? 58.258 -6.939 7.133 1.00 25.66 187 ARG A O 1
ATOM 1454 N N . ARG A 1 184 ? 60.131 -6.455 6.013 1.00 18.53 188 ARG A N 1
ATOM 1455 C CA . ARG A 1 184 ? 60.879 -7.481 6.732 1.00 18.61 188 ARG A CA 1
ATOM 1456 C C . ARG A 1 184 ? 61.230 -7.129 8.175 1.00 18.98 188 ARG A C 1
ATOM 1457 O O . ARG A 1 184 ? 61.174 -7.989 9.057 1.00 16.82 188 ARG A O 1
ATOM 1465 N N . ASP A 1 185 ? 61.589 -5.869 8.415 1.00 14.45 189 ASP A N 1
ATOM 1466 C CA . ASP A 1 185 ? 62.027 -5.415 9.718 1.00 13.60 189 ASP A CA 1
ATOM 1467 C C . ASP A 1 185 ? 61.057 -4.516 10.501 1.00 15.46 189 ASP A C 1
ATOM 1468 O O . ASP A 1 185 ? 61.173 -4.400 11.707 1.00 18.99 189 ASP A O 1
ATOM 1473 N N . GLY A 1 186 ? 60.112 -3.890 9.826 1.00 14.87 190 GLY A N 1
ATOM 1474 C CA . GLY A 1 186 ? 59.183 -3.000 10.513 1.00 16.00 190 GLY A CA 1
ATOM 1475 C C . GLY A 1 186 ? 58.303 -3.714 11.531 1.00 21.25 190 GLY A C 1
ATOM 1476 O O . GLY A 1 186 ? 57.956 -4.899 11.369 1.00 17.08 190 GLY A O 1
ATOM 1477 N N . LEU A 1 187 ? 57.952 -2.999 12.593 1.00 14.20 191 LEU A N 1
ATOM 1478 C CA . LEU A 1 187 ? 57.108 -3.562 13.624 1.00 14.98 191 LEU A CA 1
ATOM 1479 C C . LEU A 1 187 ? 55.711 -2.939 13.512 1.00 16.97 191 LEU A C 1
ATOM 1480 O O . LEU A 1 187 ? 54.761 -3.458 14.096 1.00 16.42 191 LEU A O 1
ATOM 1485 N N . ALA A 1 188 ? 55.626 -1.796 12.822 1.00 12.41 192 ALA A N 1
ATOM 1486 C CA . ALA A 1 188 ? 54.366 -1.070 12.606 1.00 14.12 192 ALA A CA 1
ATOM 1487 C C . ALA A 1 188 ? 54.589 -0.163 11.417 1.00 18.92 192 ALA A C 1
ATOM 1488 O O . ALA A 1 188 ? 55.685 0.378 11.226 1.00 15.80 192 ALA A O 1
ATOM 1490 N N . VAL A 1 189 ? 53.543 0.006 10.610 1.00 16.34 193 VAL A N 1
ATOM 1491 C CA . VAL A 1 189 ? 53.623 0.834 9.414 1.00 16.77 193 VAL A CA 1
ATOM 1492 C C . VAL A 1 189 ? 52.588 1.958 9.465 1.00 18.33 193 VAL A C 1
ATOM 1493 O O . VAL A 1 189 ? 51.541 1.806 10.099 1.00 18.29 193 VAL A O 1
ATOM 1497 N N . GLU A 1 190 ? 52.876 3.068 8.783 1.00 13.51 194 GLU A N 1
ATOM 1498 C CA . GLU A 1 190 ? 51.997 4.218 8.790 1.00 13.39 194 GLU A CA 1
ATOM 1499 C C . GLU A 1 190 ? 50.658 3.815 8.192 1.00 17.51 194 GLU A C 1
ATOM 1500 O O . GLU A 1 190 ? 50.588 2.940 7.306 1.00 18.13 194 GLU A O 1
ATOM 1506 N N . PRO A 1 191 ? 49.583 4.473 8.641 1.00 19.45 195 PRO A N 1
ATOM 1507 C CA . PRO A 1 191 ? 48.251 4.133 8.125 1.00 21.30 195 PRO A CA 1
ATOM 1508 C C . PRO A 1 191 ? 47.936 4.561 6.692 1.00 28.31 195 PRO A C 1
ATOM 1509 O O . PRO A 1 191 ? 47.052 3.967 6.059 1.00 27.34 195 PRO A O 1
ATOM 1513 N N . ASP A 1 192 ? 48.616 5.571 6.161 1.00 24.80 196 ASP A N 1
ATOM 1514 C CA . ASP A 1 192 ? 48.276 5.991 4.782 1.00 28.67 196 ASP A CA 1
ATOM 1515 C C . ASP A 1 192 ? 49.451 6.418 3.945 1.00 22.02 196 ASP A C 1
ATOM 1516 O O . ASP A 1 192 ? 49.593 7.599 3.615 1.00 21.82 196 ASP A O 1
ATOM 1521 N N . ALA A 1 193 ? 50.285 5.454 3.583 1.00 23.44 197 ALA A N 1
ATOM 1522 C CA . ALA A 1 193 ? 51.472 5.756 2.773 1.00 25.18 197 ALA A CA 1
ATOM 1523 C C . ALA A 1 193 ? 51.153 6.376 1.412 1.00 23.62 197 ALA A C 1
ATOM 1524 O O . ALA A 1 193 ? 51.938 7.185 0.888 1.00 24.03 197 ALA A O 1
ATOM 1526 N N . SER A 1 194 ? 50.013 6.047 0.815 1.00 19.58 198 SER A N 1
ATOM 1527 C CA . SER A 1 194 ? 49.759 6.639 -0.495 1.00 24.78 198 SER A CA 1
ATOM 1528 C C . SER A 1 194 ? 49.625 8.173 -0.447 1.00 22.95 198 SER A C 1
ATOM 1529 O O . SER A 1 194 ? 49.938 8.860 -1.432 1.00 27.46 198 SER A O 1
ATOM 1532 N N . ALA A 1 195 ? 49.173 8.727 0.677 1.00 22.56 199 ALA A N 1
ATOM 1533 C CA . ALA A 1 195 ? 49.057 10.195 0.817 1.00 19.12 199 ALA A CA 1
ATOM 1534 C C . ALA A 1 195 ? 50.465 10.877 0.791 1.00 20.51 199 ALA A C 1
ATOM 1535 O O . ALA A 1 195 ? 50.623 12.066 0.497 1.00 19.06 199 ALA A O 1
ATOM 1537 N N . TYR A 1 196 ? 51.478 10.093 1.115 1.00 19.48 200 TYR A N 1
ATOM 1538 C CA . TYR A 1 196 ? 52.835 10.596 1.171 1.00 15.42 200 TYR A CA 1
ATOM 1539 C C . TYR A 1 196 ? 53.672 10.161 -0.014 1.00 16.07 200 TYR A C 1
ATOM 1540 O O . TYR A 1 196 ? 54.892 10.024 0.090 1.00 15.41 200 TYR A O 1
ATOM 1549 N N . ALA A 1 197 ? 53.004 9.956 -1.154 1.00 15.76 201 ALA A N 1
ATOM 1550 C CA . ALA A 1 197 ? 53.688 9.601 -2.407 1.00 12.17 201 ALA A CA 1
ATOM 1551 C C . ALA A 1 197 ? 54.723 10.703 -2.719 1.00 15.13 201 ALA A C 1
ATOM 1552 O O . ALA A 1 197 ? 54.466 11.909 -2.525 1.00 14.41 201 ALA A O 1
ATOM 1554 N N . ASN A 1 198 ? 55.893 10.271 -3.195 1.00 15.98 202 ASN A N 1
ATOM 1555 C CA . ASN A 1 198 ? 56.988 11.172 -3.548 1.00 13.33 202 ASN A CA 1
ATOM 1556 C C . ASN A 1 198 ? 56.712 11.682 -4.945 1.00 15.03 202 ASN A C 1
ATOM 1557 O O . ASN A 1 198 ? 56.317 10.924 -5.842 1.00 16.46 202 ASN A O 1
ATOM 1562 N N . VAL A 1 199 ? 56.963 12.969 -5.137 1.00 13.09 203 VAL A N 1
ATOM 1563 C CA . VAL A 1 199 ? 56.618 13.633 -6.386 1.00 15.52 203 VAL A CA 1
ATOM 1564 C C . VAL A 1 199 ? 57.777 14.360 -7.058 1.00 19.61 203 VAL A C 1
ATOM 1565 O O . VAL A 1 199 ? 58.781 14.71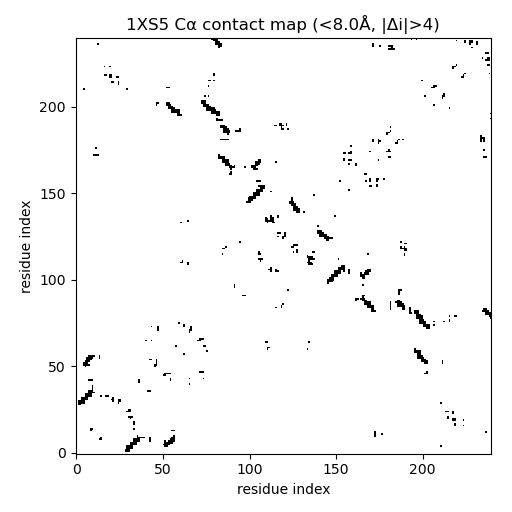5 -6.415 1.00 16.07 203 VAL A O 1
ATOM 1569 N N . LEU A 1 200 ? 57.603 14.608 -8.355 1.00 15.82 204 LEU A N 1
ATOM 1570 C CA . LEU A 1 200 ? 58.593 15.337 -9.143 1.00 14.22 204 LEU A CA 1
ATOM 1571 C C . LEU A 1 200 ? 58.114 16.784 -8.954 1.00 18.44 204 LEU A C 1
ATOM 1572 O O . LEU A 1 200 ? 56.959 17.084 -9.217 1.00 20.50 204 LEU A O 1
ATOM 1577 N N . VAL A 1 201 ? 58.995 17.693 -8.541 1.00 15.10 205 VAL A N 1
ATOM 1578 C CA . VAL A 1 201 ? 58.594 19.070 -8.233 1.00 13.88 205 VAL A CA 1
ATOM 1579 C C . VAL A 1 201 ? 59.279 20.137 -9.055 1.00 19.33 205 VAL A C 1
ATOM 1580 O O . VAL A 1 201 ? 60.481 20.020 -9.359 1.00 17.10 205 VAL A O 1
ATOM 1584 N N . VAL A 1 202 ? 58.510 21.157 -9.453 1.00 16.92 206 VAL A N 1
ATOM 1585 C CA . VAL A 1 202 ? 59.085 22.291 -10.196 1.00 17.47 206 VAL A CA 1
ATOM 1586 C C . VAL A 1 202 ? 58.497 23.600 -9.693 1.00 20.50 206 VAL A C 1
ATOM 1587 O O . VAL A 1 202 ? 57.593 23.621 -8.834 1.00 16.27 206 VAL A O 1
ATOM 1591 N N . LYS A 1 203 ? 59.026 24.715 -10.192 1.00 19.06 207 LYS A N 1
ATOM 1592 C CA . LYS A 1 203 ? 58.490 25.996 -9.794 1.00 20.18 207 LYS A CA 1
ATOM 1593 C C . LYS A 1 203 ? 57.176 26.194 -10.557 1.00 19.77 207 LYS A C 1
ATOM 1594 O O . LYS A 1 203 ? 57.056 25.747 -11.683 1.00 22.28 207 LYS A O 1
ATOM 1600 N N . ARG A 1 204 ? 56.183 26.829 -9.939 1.00 21.35 208 ARG A N 1
ATOM 1601 C CA . ARG A 1 204 ? 54.904 27.047 -10.626 1.00 25.54 208 ARG A CA 1
ATOM 1602 C C . ARG A 1 204 ? 55.249 27.849 -11.883 1.00 29.97 208 ARG A C 1
ATOM 1603 O O . ARG A 1 204 ? 55.998 28.833 -11.819 1.00 27.97 208 ARG A O 1
ATOM 1611 N N . GLY A 1 205 ? 54.730 27.400 -13.017 1.00 29.00 209 GLY A N 1
ATOM 1612 C CA . GLY A 1 205 ? 55.004 28.089 -14.254 1.00 30.11 209 GLY A CA 1
ATOM 1613 C C . GLY A 1 205 ? 55.817 27.190 -15.159 1.00 31.89 209 GLY A C 1
ATOM 1614 O O . GLY A 1 205 ? 55.888 27.445 -16.367 1.00 33.79 209 GLY A O 1
ATOM 1615 N N . ASN A 1 206 ? 56.421 26.134 -14.599 1.00 26.76 210 ASN A N 1
ATOM 1616 C CA . ASN A 1 206 ? 57.230 25.195 -15.398 1.00 23.05 210 ASN A CA 1
ATOM 1617 C C . ASN A 1 206 ? 56.617 23.798 -15.536 1.00 25.09 210 ASN A C 1
ATOM 1618 O O . ASN A 1 206 ? 57.240 22.892 -16.103 1.00 24.09 210 ASN A O 1
ATOM 1623 N N . GLU A 1 207 ? 55.401 23.607 -15.033 1.00 25.91 211 GLU A N 1
ATOM 1624 C CA . GLU A 1 207 ? 54.739 22.284 -15.104 1.00 29.14 211 GLU A CA 1
ATOM 1625 C C . GLU A 1 207 ? 54.626 21.679 -16.492 1.00 29.30 211 GLU A C 1
ATOM 1626 O O . GLU A 1 207 ? 54.741 20.456 -16.664 1.00 29.92 211 GLU A O 1
ATOM 1632 N N . ALA A 1 208 ? 54.387 22.541 -17.481 1.00 32.88 212 ALA A N 1
ATOM 1633 C CA . ALA A 1 208 ? 54.245 22.115 -18.870 1.00 32.97 212 ALA A CA 1
ATOM 1634 C C . ALA A 1 208 ? 55.566 22.025 -19.649 1.00 36.23 212 ALA A C 1
ATOM 1635 O O . ALA A 1 208 ? 55.585 21.533 -20.796 1.00 33.45 212 ALA A O 1
ATOM 1637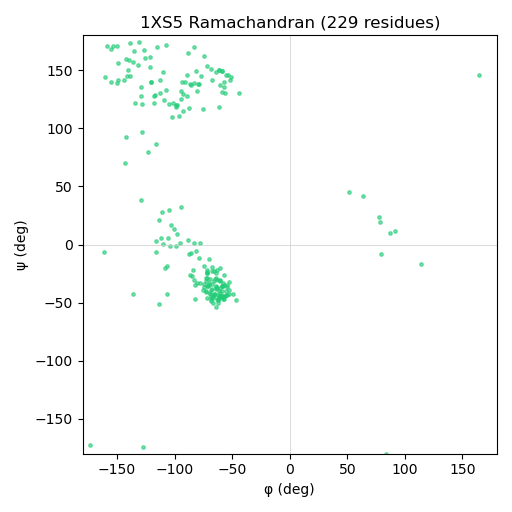 N N . ASP A 1 209 ? 56.659 22.498 -19.040 1.00 31.16 213 ASP A N 1
ATOM 1638 C CA . ASP A 1 209 ? 57.956 22.431 -19.695 1.00 27.55 213 ASP A CA 1
ATOM 1639 C C . ASP A 1 209 ? 58.017 21.030 -20.284 1.00 25.36 213 ASP A C 1
ATOM 1640 O O . ASP A 1 209 ? 57.745 20.043 -19.606 1.00 25.83 213 ASP A O 1
ATOM 1645 N N . ALA A 1 210 ? 58.366 20.944 -21.553 1.00 21.11 214 ALA A N 1
ATOM 1646 C CA . ALA A 1 210 ? 58.408 19.658 -22.236 1.00 28.71 214 ALA A CA 1
ATOM 1647 C C . ALA A 1 210 ? 59.460 18.701 -21.698 1.00 28.75 214 ALA A C 1
ATOM 1648 O O . ALA A 1 210 ? 59.285 17.479 -21.776 1.00 27.28 214 ALA A O 1
ATOM 1650 N N . ARG A 1 211 ? 60.559 19.243 -21.168 1.00 23.84 215 ARG A N 1
ATOM 1651 C CA . ARG A 1 211 ? 61.610 18.382 -20.619 1.00 25.20 215 ARG A CA 1
ATOM 1652 C C . ARG A 1 211 ? 61.123 17.784 -19.290 1.00 20.10 215 ARG A C 1
ATOM 1653 O O . ARG A 1 211 ? 61.386 16.620 -18.977 1.00 20.44 215 ARG A O 1
ATOM 1661 N N . VAL A 1 212 ? 60.438 18.614 -18.511 1.00 16.66 216 VAL A N 1
ATOM 1662 C CA . VAL A 1 212 ? 59.892 18.190 -17.213 1.00 18.38 216 VAL A CA 1
ATOM 1663 C C . VAL A 1 212 ? 58.890 17.076 -17.510 1.00 22.81 216 VAL A C 1
ATOM 1664 O O . VAL A 1 212 ? 58.959 15.992 -16.921 1.00 21.59 216 VAL A O 1
ATOM 1668 N N . GLN A 1 213 ? 57.967 17.322 -18.443 1.00 22.99 217 GLN A N 1
ATOM 1669 C CA . GLN A 1 213 ? 56.991 16.279 -18.763 1.00 23.59 217 GLN A CA 1
ATOM 1670 C C . GLN A 1 213 ? 57.663 14.983 -19.212 1.00 20.35 217 GLN A C 1
ATOM 1671 O O . GLN A 1 213 ? 57.164 13.911 -18.900 1.00 23.74 217 GLN A O 1
ATOM 1677 N N . ALA A 1 214 ? 58.793 15.048 -19.920 1.00 20.45 218 ALA A N 1
ATOM 1678 C CA . ALA A 1 214 ? 59.463 13.806 -20.357 1.00 18.34 218 ALA A CA 1
ATOM 1679 C C . ALA A 1 214 ? 60.099 13.038 -19.206 1.00 21.40 218 ALA A C 1
ATOM 1680 O O . ALA A 1 214 ? 60.198 11.783 -19.191 1.00 20.40 218 ALA A O 1
ATOM 1682 N N . VAL A 1 215 ? 60.600 13.795 -18.244 1.00 19.51 219 VAL A N 1
ATOM 1683 C CA . VAL A 1 215 ? 61.224 13.155 -17.104 1.00 19.62 219 VAL A CA 1
ATOM 1684 C C . VAL A 1 215 ? 60.110 12.475 -16.330 1.00 21.49 219 VAL A C 1
ATOM 1685 O O . VAL A 1 215 ? 60.255 11.330 -15.933 1.00 17.83 219 VAL A O 1
ATOM 1689 N N . LEU A 1 216 ? 58.993 13.174 -16.183 1.00 20.27 220 LEU A N 1
ATOM 1690 C CA . LEU A 1 216 ? 57.843 12.614 -15.454 1.00 21.29 220 LEU A CA 1
ATOM 1691 C C . LEU A 1 216 ? 57.356 11.324 -16.098 1.00 25.18 220 LEU A C 1
ATOM 1692 O O . LEU A 1 216 ? 57.099 10.338 -15.407 1.00 25.12 220 LEU A O 1
ATOM 1697 N N . ARG A 1 217 ? 57.243 11.327 -17.432 1.00 25.84 221 ARG A N 1
ATOM 1698 C CA . ARG A 1 217 ? 56.745 10.153 -18.140 1.00 27.07 221 ARG A CA 1
ATOM 1699 C C . ARG A 1 217 ? 57.680 9.004 -17.930 1.00 24.55 221 ARG A C 1
ATOM 1700 O O . ARG A 1 217 ? 57.260 7.864 -17.782 1.00 23.19 221 ARG A O 1
ATOM 1708 N N . ALA A 1 218 ? 58.965 9.306 -17.895 1.00 23.32 222 ALA A N 1
ATOM 1709 C CA . ALA A 1 218 ? 59.966 8.268 -17.703 1.00 19.40 222 ALA A CA 1
ATOM 1710 C C . ALA A 1 218 ? 59.952 7.733 -16.273 1.00 24.35 222 ALA A C 1
ATOM 1711 O O . ALA A 1 218 ? 60.186 6.520 -16.020 1.00 21.83 222 ALA A O 1
ATOM 1713 N N . LEU A 1 219 ? 59.686 8.621 -15.312 1.00 24.24 223 LEU A N 1
ATOM 1714 C CA . LEU A 1 219 ? 59.697 8.144 -13.918 1.00 25.11 223 LEU A CA 1
ATOM 1715 C C . LEU A 1 219 ? 58.460 7.279 -13.655 1.00 29.10 223 LEU A C 1
ATOM 1716 O O . LEU A 1 219 ? 58.491 6.351 -12.846 1.00 27.13 223 LEU A O 1
ATOM 1721 N N . CYS A 1 220 ? 57.387 7.552 -14.377 1.00 27.73 224 CYS A N 1
ATOM 1722 C CA . CYS A 1 220 ? 56.156 6.793 -14.181 1.00 29.91 224 CYS A CA 1
ATOM 1723 C C . CYS A 1 220 ? 55.950 5.673 -15.190 1.00 34.57 224 CYS A C 1
ATOM 1724 O O . CYS A 1 220 ? 54.873 5.063 -15.246 1.00 30.41 224 CYS A O 1
ATOM 1727 N N . GLY A 1 221 ? 56.978 5.406 -15.980 1.00 31.64 225 GLY A N 1
ATOM 1728 C CA . GLY A 1 221 ? 56.851 4.416 -17.017 1.00 35.62 225 GLY A CA 1
ATOM 1729 C C . GLY A 1 221 ? 57.045 2.979 -16.635 1.00 36.47 225 GLY A C 1
ATOM 1730 O O . GLY A 1 221 ? 57.506 2.641 -15.523 1.00 33.41 225 GLY A O 1
ATOM 1731 N N . GLY A 1 222 ? 56.705 2.129 -17.605 1.00 33.91 226 GLY A N 1
ATOM 1732 C CA . GLY A 1 222 ? 56.825 0.680 -17.432 1.00 32.52 226 GLY A CA 1
ATOM 1733 C C . GLY A 1 222 ? 58.189 0.190 -16.980 1.00 28.05 226 GLY A C 1
ATOM 1734 O O . GLY A 1 222 ? 58.290 -0.713 -16.156 1.00 29.08 226 GLY A O 1
ATOM 1735 N N . ARG A 1 223 ? 59.255 0.783 -17.485 1.00 27.94 227 ARG A N 1
ATOM 1736 C CA . ARG A 1 223 ? 60.587 0.344 -17.063 1.00 26.16 227 ARG A CA 1
ATOM 1737 C C . ARG A 1 223 ? 60.881 0.664 -15.562 1.00 31.24 227 ARG A C 1
ATOM 1738 O O . ARG A 1 223 ? 61.545 -0.106 -14.834 1.00 24.98 227 ARG A O 1
ATOM 1746 N N . VAL A 1 224 ? 60.423 1.820 -15.100 1.00 29.01 228 VAL A N 1
ATOM 1747 C CA . VAL A 1 224 ? 60.665 2.142 -13.697 1.00 29.51 228 VAL A CA 1
ATOM 1748 C C . VAL A 1 224 ? 59.769 1.258 -12.843 1.00 29.94 228 VAL A C 1
ATOM 1749 O O . VAL A 1 224 ? 60.235 0.662 -11.872 1.00 32.17 228 VAL A O 1
ATOM 1753 N N . ARG A 1 225 ? 58.497 1.152 -13.224 1.00 32.43 229 ARG A N 1
ATOM 1754 C CA . ARG A 1 225 ? 57.543 0.311 -12.488 1.00 34.21 229 ARG A CA 1
ATOM 1755 C C . ARG A 1 225 ? 58.064 -1.125 -12.392 1.00 36.70 229 ARG A C 1
ATOM 1756 O O . ARG A 1 225 ? 57.956 -1.808 -11.352 1.00 37.07 229 ARG A O 1
ATOM 1764 N N . THR A 1 226 ? 58.652 -1.583 -13.482 1.00 36.57 230 THR A N 1
ATOM 1765 C CA . THR A 1 226 ? 59.190 -2.926 -13.527 1.00 33.25 230 THR A CA 1
ATOM 1766 C C . THR A 1 226 ? 60.355 -3.032 -12.586 1.00 31.82 230 THR A C 1
ATOM 1767 O O . THR A 1 226 ? 60.455 -3.984 -11.806 1.00 30.60 230 THR A O 1
ATOM 1771 N N . TYR A 1 227 ? 61.245 -2.048 -12.646 1.00 27.70 231 TYR A N 1
ATOM 1772 C CA . TYR A 1 227 ? 62.408 -2.024 -11.750 1.00 26.26 231 TYR A CA 1
ATOM 1773 C C . TYR A 1 227 ? 62.026 -2.042 -10.248 1.00 22.15 231 TYR A C 1
ATOM 1774 O O . TYR A 1 227 ? 62.626 -2.739 -9.436 1.00 23.77 231 TYR A O 1
ATOM 1783 N N . LEU A 1 228 ? 61.045 -1.233 -9.880 1.00 22.55 232 LEU A N 1
ATOM 1784 C CA . LEU A 1 228 ? 60.653 -1.147 -8.479 1.00 24.61 232 LEU A CA 1
ATOM 1785 C C . LEU A 1 228 ? 60.096 -2.464 -7.965 1.00 26.50 232 LEU A C 1
ATOM 1786 O O . LEU A 1 228 ? 60.569 -2.987 -6.947 1.00 28.67 232 LEU A O 1
ATOM 1791 N N . LYS A 1 229 ? 59.096 -3.000 -8.670 1.00 27.31 233 LYS A N 1
ATOM 1792 C CA . LYS A 1 229 ? 58.471 -4.257 -8.287 1.00 33.19 233 LYS A CA 1
ATOM 1793 C C . LYS A 1 229 ? 59.488 -5.370 -8.129 1.00 34.14 233 LYS A C 1
ATOM 1794 O O . LYS A 1 229 ? 59.356 -6.228 -7.242 1.00 34.76 233 LYS A O 1
ATOM 1800 N N . GLU A 1 230 ? 60.527 -5.346 -8.954 1.00 35.62 234 GLU A N 1
ATOM 1801 C CA . GLU A 1 230 ? 61.536 -6.397 -8.872 1.00 37.33 234 GLU A CA 1
ATOM 1802 C C . GLU A 1 230 ? 62.598 -6.215 -7.805 1.00 36.33 234 GLU A C 1
ATOM 1803 O O . GLU A 1 230 ? 63.060 -7.203 -7.230 1.00 36.07 234 GLU A O 1
ATOM 1809 N N . ARG A 1 231 ? 63.002 -4.968 -7.548 1.00 31.84 235 ARG A N 1
ATOM 1810 C CA . ARG A 1 231 ? 64.047 -4.716 -6.562 1.00 29.70 235 ARG A CA 1
ATOM 1811 C C . ARG A 1 231 ? 63.542 -4.615 -5.122 1.00 25.04 235 ARG A C 1
ATOM 1812 O O . ARG A 1 231 ? 64.284 -4.884 -4.187 1.00 24.66 235 ARG A O 1
ATOM 1820 N N . TYR A 1 232 ? 62.286 -4.214 -4.956 1.00 24.46 236 TYR A N 1
ATOM 1821 C CA . TYR A 1 232 ? 61.704 -4.055 -3.620 1.00 22.11 236 TYR A CA 1
ATOM 1822 C C . TYR A 1 232 ? 60.463 -4.921 -3.543 1.00 1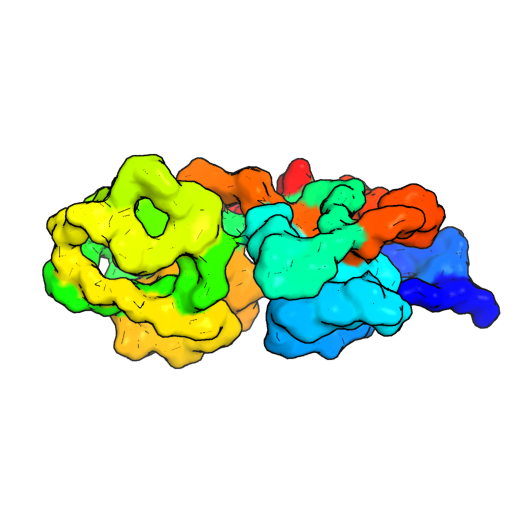9.82 236 TYR A C 1
ATOM 1823 O O . TYR A 1 232 ? 59.321 -4.455 -3.694 1.00 27.01 236 TYR A O 1
ATOM 1832 N N . LYS A 1 233 ? 60.711 -6.209 -3.318 1.00 27.80 237 LYS A N 1
ATOM 1833 C CA . LYS A 1 233 ? 59.640 -7.206 -3.289 1.00 30.81 237 LYS A CA 1
ATOM 1834 C C . LYS A 1 233 ? 58.731 -7.090 -2.084 1.00 30.87 237 LYS A C 1
ATOM 1835 O O . LYS A 1 233 ? 57.672 -7.720 -2.032 1.00 33.03 237 LYS A O 1
ATOM 1841 N N . GLY A 1 234 ? 59.145 -6.305 -1.096 1.00 27.17 238 GLY A N 1
ATOM 1842 C CA . GLY A 1 234 ? 58.299 -6.161 0.067 1.00 26.90 238 GLY A CA 1
ATOM 1843 C C . GLY A 1 234 ? 57.448 -4.929 -0.098 1.00 27.06 238 GLY A C 1
ATOM 1844 O O . GLY A 1 234 ? 56.640 -4.596 0.783 1.00 27.27 238 GLY A O 1
ATOM 1845 N N . GLY A 1 235 ? 57.604 -4.252 -1.238 1.00 23.16 239 GLY A N 1
ATOM 1846 C CA . GLY A 1 235 ? 56.864 -3.029 -1.461 1.00 19.96 239 GLY A CA 1
ATOM 1847 C C . GLY A 1 235 ? 57.510 -1.871 -0.687 1.00 19.88 239 GLY A C 1
ATOM 1848 O O . GLY A 1 235 ? 56.827 -0.886 -0.376 1.00 23.55 239 GLY A O 1
ATOM 1849 N N . GLU A 1 236 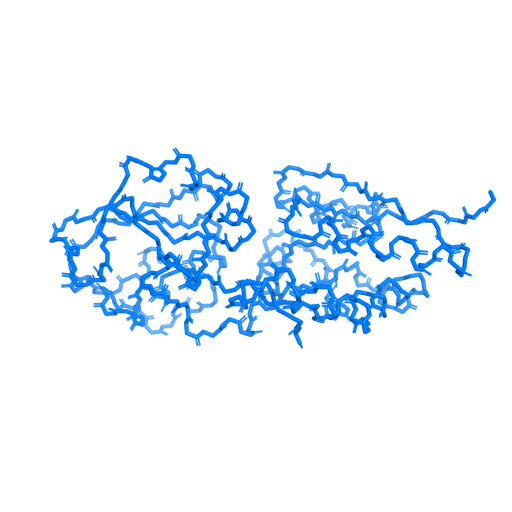? 58.802 -1.977 -0.370 1.00 17.30 240 GLU A N 1
ATOM 1850 C CA . GLU A 1 236 ? 59.488 -0.916 0.363 1.00 18.68 240 GLU A CA 1
ATOM 1851 C C . GLU A 1 236 ? 59.430 0.384 -0.447 1.00 18.96 240 GLU A C 1
ATOM 1852 O O . GLU A 1 236 ? 59.302 1.447 0.119 1.00 16.83 240 GLU A O 1
ATOM 1858 N N . VAL A 1 237 ? 59.537 0.278 -1.771 1.00 15.56 241 VAL A N 1
ATOM 1859 C CA . VAL A 1 237 ? 59.419 1.411 -2.678 1.00 16.26 241 VAL A CA 1
ATOM 1860 C C . VAL A 1 237 ? 58.491 0.844 -3.771 1.00 20.80 241 VAL A C 1
ATOM 1861 O O . VAL A 1 237 ? 58.807 -0.178 -4.356 1.00 23.36 241 VAL A O 1
ATOM 1865 N N . ALA A 1 238 ? 57.348 1.475 -4.018 1.00 21.15 242 ALA A N 1
ATOM 1866 C CA . ALA A 1 238 ? 56.409 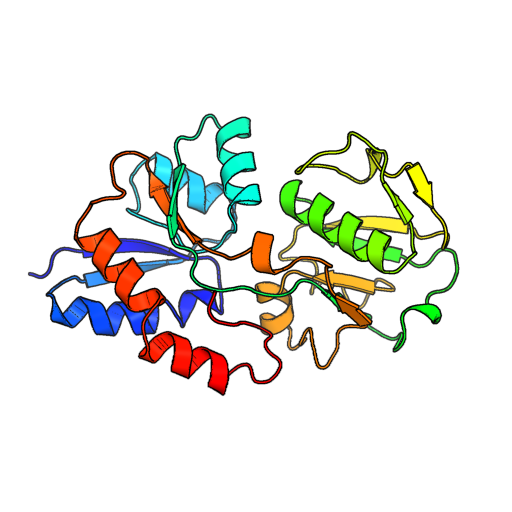0.943 -5.003 1.00 22.41 242 ALA A CA 1
ATOM 1867 C C . ALA A 1 238 ? 55.807 2.037 -5.871 1.00 17.94 242 ALA A C 1
ATOM 1868 O O . ALA A 1 238 ? 55.511 3.132 -5.379 1.00 20.09 242 ALA A O 1
ATOM 1870 N N . PRO A 1 239 ? 55.559 1.740 -7.162 1.00 18.92 243 PRO A N 1
ATOM 1871 C CA . PRO A 1 239 ? 54.974 2.735 -8.080 1.00 21.58 243 PRO A CA 1
ATOM 1872 C C . PRO A 1 239 ? 53.689 3.332 -7.475 1.00 21.96 243 PRO A C 1
ATOM 1873 O O . PRO A 1 239 ? 52.903 2.622 -6.855 1.00 22.82 243 PRO A O 1
ATOM 1877 N N . ALA A 1 240 ? 53.478 4.629 -7.664 1.00 24.42 244 ALA A N 1
ATOM 1878 C CA . ALA A 1 240 ? 52.308 5.291 -7.129 1.00 30.40 244 ALA A CA 1
ATOM 1879 C C . ALA A 1 240 ? 51.102 5.166 -8.056 1.00 40.35 244 ALA A C 1
ATOM 1880 O O . ALA A 1 240 ? 50.347 6.156 -8.192 1.00 45.74 244 ALA A O 1
#

InterPro domains:
  IPR004872 Lipoprotein NlpA family [PF03180] (32-267)
  IPR004872 Lipoprotein NlpA family [PIRSF002854] (1-267)
  IPR004872 Lipoprotein NlpA family [PTHR30429] (18-264)

Foldseek 3Di:
DQEEFEEEEEFPPVVVLLVLLQVVCVVVSYHYHYHYDHDDLVRQVCQQVPVGFWYWYWFVLLVVVCCVPVVAQKDFLDFQKFAWWFKFFPDDQAPVPDAAAFEEEEEQFQQRQVQVVQQCVVSPQFAFAPVQDNRHHPVRTDGGRRNYHYHHDHQLCQLVCRVVGGIYTHTLRNCVVSVHACQPGGNTIGPDRVNTGIGMMHGPVCSVPVSSVSSVCSSQDPVVQVVQCVPRVSSSMHTD

Radius of gyration: 18.37 Å; Cα contacts (8 Å, |Δi|>4): 505; chains: 1; bounding box: 33×40×58 Å

Sequence (240 aa):
KDETVGVGVLSEPHARLLLEIAKEEVKKQHIELRIVEFTNYVALNEAVMRGDILMNFFQHVPHMQQFNQEHNGDLVSVGNVHVEPLALYSRTYRHVSDFPAGAVIAIPNDSSNEARALRLLEAAGFIRMRAGSGLFATVEDVQQNVRRNVVLQEVESALLLPRVFDQVDGAVINGNYAIMAGLSARRDGLAVEPDASAYANVLVVKRGNEADARVQAVLRALCGGRVRTYLKERYKGGEVAPA

Secondary structure (DSSP, 8-state):
--EEEEEEE-STTHHHHHHHHHHHHHTTTEEEEEEE-S-HHHHHHHHHHTSSSEEEEEEHHHHHHHHHHHT--EEEEEEEEE---EEE-SS--SGGGPPTT-EEEEE-SHHHHHHHHHHHHHTTS-EE-TT--TT--GGGEEE-TT--EEEEE-GGGHHHHGGGSSEEEE-HHHHHHTT--TTTT-SEE-S-GGGG-EEEEEETT-TT-HHHHHHHHHHTSHHHHHHHHHH-TTSSSEE-